Protein AF-A0A956IML8-F1 (afdb_monomer_lite)

Sequence (192 aa):
MHTRFDRLGSQVSGAALSVLLVGLVTGSAGCDFGEGDAKIPGENLGTFHIVARMQSSTCGPGALGSQDVWEFDVQMSRDAGQVFWLNGEEPVSGSLAADGVSFAFDTSAQIQLIEPGPGVPGCAVVRTDRASGQLDSSEEVLGFSGRLGYGFVPAAGSDCTQALGVEGGFYALPCEIQYEMSATRTEAPPED

Radius of gyration: 27.36 Å; chains: 1; bounding box: 78×43×70 Å

Secondary structure (DSSP, 8-state):
-----------------------------------------SEEEEEEEEEEEEEEESS-TTGGG--SEEEEEEEEEEETTEEEEESSSSPEEEEE-TTSSEEEEEEEEEEEEE--BTTB--EEEEEEEEEEEEES-SSS--EEEEEEEEEEEEPTT---GGGBSSTTSBSSSSEEEEEEEEEEEEEPPPP-

Structure (mmCIF, N/CA/C/O backbone):
data_AF-A0A956IML8-F1
#
_entry.id   AF-A0A956IML8-F1
#
loop_
_atom_site.group_PDB
_atom_site.id
_atom_site.type_symbol
_atom_site.label_atom_id
_atom_site.label_alt_id
_atom_site.label_comp_id
_atom_site.label_asym_id
_atom_site.label_entity_id
_atom_site.label_seq_id
_atom_site.pdbx_PDB_ins_code
_atom_site.Cartn_x
_atom_site.Cartn_y
_atom_site.Cartn_z
_atom_site.occupancy
_atom_site.B_iso_or_equiv
_atom_site.auth_seq_id
_atom_site.auth_comp_id
_atom_site.auth_asym_id
_atom_site.auth_atom_id
_atom_site.pdbx_PDB_model_num
ATOM 1 N N . MET A 1 1 ? -7.758 29.754 -49.834 1.00 44.97 1 MET A N 1
ATOM 2 C CA . MET A 1 1 ? -8.583 28.639 -50.347 1.00 44.97 1 MET A CA 1
ATOM 3 C C . MET A 1 1 ? -9.993 28.810 -49.803 1.00 44.97 1 MET A C 1
ATOM 5 O O . MET A 1 1 ? -10.167 28.862 -48.596 1.00 44.97 1 MET A O 1
ATOM 9 N N . HIS A 1 2 ? -10.960 29.034 -50.690 1.00 43.00 2 HIS A N 1
ATOM 10 C CA . HIS A 1 2 ? -12.384 29.223 -50.400 1.00 43.00 2 HIS A CA 1
ATOM 11 C C . HIS A 1 2 ? -13.145 28.077 -51.067 1.00 43.00 2 HIS A C 1
ATOM 13 O O . HIS A 1 2 ? -12.942 27.853 -52.258 1.00 43.00 2 HIS A O 1
ATOM 19 N N . THR A 1 3 ? -14.008 27.373 -50.337 1.00 47.41 3 THR A N 1
ATOM 20 C CA . THR A 1 3 ? -15.050 26.476 -50.884 1.00 47.41 3 THR A CA 1
ATOM 21 C C . THR A 1 3 ? -15.996 26.120 -49.731 1.00 47.41 3 THR A C 1
ATOM 23 O O . THR A 1 3 ? -15.570 25.553 -48.737 1.00 47.41 3 THR A O 1
ATOM 26 N N . ARG A 1 4 ? -17.134 26.820 -49.652 1.00 47.91 4 ARG A N 1
ATOM 27 C CA . ARG A 1 4 ? -18.493 26.429 -50.091 1.00 47.91 4 ARG A CA 1
ATOM 28 C C . ARG A 1 4 ? -19.234 25.543 -49.080 1.00 47.91 4 ARG A C 1
ATOM 30 O O . ARG A 1 4 ? -19.024 24.344 -48.999 1.00 47.91 4 ARG A O 1
ATOM 37 N N . PHE A 1 5 ? -20.131 26.214 -48.359 1.00 44.47 5 PHE A N 1
ATOM 38 C CA . PHE A 1 5 ? -21.322 25.673 -47.712 1.00 44.47 5 PHE A CA 1
ATOM 39 C C . PHE A 1 5 ? -22.293 25.146 -48.778 1.00 44.47 5 PHE A C 1
ATOM 41 O O . PHE A 1 5 ? -22.655 25.915 -49.669 1.00 44.47 5 PHE A O 1
ATOM 48 N N . ASP A 1 6 ? -22.781 23.915 -48.626 1.00 54.12 6 ASP A N 1
ATOM 49 C CA . ASP A 1 6 ? -23.985 23.443 -49.312 1.00 54.12 6 ASP A CA 1
ATOM 50 C C . ASP A 1 6 ? -25.112 23.213 -48.298 1.00 54.12 6 ASP A C 1
ATOM 52 O O . ASP A 1 6 ? -25.026 22.406 -47.373 1.00 54.12 6 ASP A O 1
ATOM 56 N N . ARG A 1 7 ? -26.174 24.000 -48.488 1.00 51.09 7 ARG A N 1
ATOM 57 C CA . ARG A 1 7 ? -27.488 23.908 -47.852 1.00 51.09 7 ARG A CA 1
ATOM 58 C C . ARG A 1 7 ? -28.393 23.196 -48.857 1.00 51.09 7 ARG A C 1
ATOM 60 O O . ARG A 1 7 ? -28.628 23.742 -49.931 1.00 51.09 7 ARG A O 1
ATOM 67 N N . LEU A 1 8 ? -28.964 22.052 -48.498 1.00 58.62 8 LEU A N 1
ATOM 68 C CA . LEU A 1 8 ? -30.113 21.477 -49.199 1.00 58.62 8 LEU A CA 1
ATOM 69 C C . LEU A 1 8 ? -31.178 21.133 -48.163 1.00 58.62 8 LEU A C 1
ATOM 71 O O . LEU A 1 8 ? -30.979 20.288 -47.296 1.00 58.62 8 LEU A O 1
ATOM 75 N N . GLY A 1 9 ? -32.283 21.872 -48.227 1.00 49.41 9 GLY A N 1
ATOM 76 C CA . GLY A 1 9 ? -33.488 21.589 -47.465 1.00 49.41 9 GLY A CA 1
ATOM 77 C C . GLY A 1 9 ? -34.374 20.562 -48.165 1.00 49.41 9 GLY A C 1
ATOM 78 O O . GLY A 1 9 ? -34.228 20.305 -49.357 1.00 49.41 9 GLY A O 1
ATOM 79 N N . SER A 1 10 ? -35.351 20.043 -47.427 1.00 54.12 10 SER A N 1
ATOM 80 C CA . SER A 1 10 ? -36.596 19.548 -48.005 1.00 54.12 10 SER A CA 1
ATOM 81 C C . SER A 1 10 ? -37.723 19.703 -46.985 1.00 54.12 10 SER A C 1
ATOM 83 O O . SER A 1 10 ? -37.637 19.206 -45.864 1.00 54.12 10 SER A O 1
ATOM 85 N N . GLN A 1 11 ? -38.738 20.474 -47.374 1.00 57.38 11 GLN A N 1
ATOM 86 C CA . GLN A 1 11 ? -40.011 20.659 -46.680 1.00 57.38 11 GLN A CA 1
ATOM 87 C C . GLN A 1 11 ? -41.000 19.597 -47.165 1.00 57.38 11 GLN A C 1
ATOM 89 O O . GLN A 1 11 ? -41.068 19.392 -48.372 1.00 57.38 11 GLN A O 1
ATOM 94 N N . VAL A 1 12 ? -41.870 19.072 -46.293 1.00 50.94 12 VAL A N 1
ATOM 95 C CA . VAL A 1 12 ? -43.278 18.821 -46.655 1.00 50.94 12 VAL A CA 1
ATOM 96 C C . VAL A 1 12 ? -44.170 19.102 -45.443 1.00 50.94 12 VAL A C 1
ATOM 98 O O . VAL A 1 12 ? -43.917 18.646 -44.333 1.00 50.94 12 VAL A O 1
ATOM 101 N N . SER A 1 13 ? -45.194 19.908 -45.707 1.00 56.62 13 SER A N 1
ATOM 102 C CA . SER A 1 13 ? -46.227 20.422 -44.811 1.00 56.62 13 SER A CA 1
ATOM 103 C C . SER A 1 13 ? -47.433 19.475 -44.746 1.00 56.62 13 SER A C 1
ATOM 105 O O . SER A 1 13 ? -47.753 18.828 -45.742 1.00 56.62 13 SER A O 1
ATOM 107 N N . GLY A 1 14 ? -48.147 19.441 -43.618 1.00 41.84 14 GLY A N 1
ATOM 108 C CA . GLY A 1 14 ? -49.418 18.721 -43.491 1.00 41.84 14 GLY A CA 1
ATOM 109 C C . GLY A 1 14 ? -50.039 18.863 -42.102 1.00 41.84 14 GLY A C 1
ATOM 110 O O . GLY A 1 14 ? -49.694 18.126 -41.187 1.00 41.84 14 GLY A O 1
ATOM 111 N N . ALA A 1 15 ? -50.945 19.828 -41.950 1.00 50.72 15 ALA A N 1
ATOM 112 C CA . ALA A 1 15 ? -51.731 20.078 -40.745 1.00 50.72 15 ALA A CA 1
ATOM 113 C C . ALA A 1 15 ? -53.039 19.264 -40.736 1.00 50.72 15 ALA A C 1
ATOM 115 O O . ALA A 1 15 ? -53.682 19.190 -41.779 1.00 50.72 15 ALA A O 1
ATOM 116 N N . ALA A 1 16 ? -53.475 18.765 -39.567 1.00 44.53 16 ALA A N 1
ATOM 117 C CA . ALA A 1 16 ? -54.882 18.793 -39.124 1.00 44.53 16 ALA A CA 1
ATOM 118 C C . ALA A 1 16 ? -55.097 18.241 -37.691 1.00 44.53 16 ALA A C 1
ATOM 120 O O . ALA A 1 16 ? -54.820 17.083 -37.407 1.00 44.53 16 ALA A O 1
ATOM 121 N N . LEU A 1 17 ? -55.674 19.116 -36.856 1.00 40.62 17 LEU A N 1
ATOM 122 C CA . LEU A 1 17 ? -56.711 18.926 -35.823 1.00 40.62 17 LEU A CA 1
ATOM 123 C C . LEU A 1 17 ? -56.597 17.857 -34.704 1.00 40.62 17 LEU A C 1
ATOM 125 O O . LEU A 1 17 ? -56.940 16.694 -34.871 1.00 40.62 17 LEU A O 1
ATOM 129 N N . SER A 1 18 ? -56.320 18.386 -33.505 1.00 46.59 18 SER A N 1
ATOM 130 C CA . SER A 1 18 ? -57.130 18.353 -32.266 1.00 46.59 18 SER A CA 1
ATOM 131 C C . SER A 1 18 ? -57.771 17.052 -31.755 1.00 46.59 18 SER A C 1
ATOM 133 O O . SER A 1 18 ? -58.848 16.674 -32.205 1.00 46.59 18 SER A O 1
ATOM 135 N N . VAL A 1 19 ? -57.249 16.554 -30.622 1.00 45.66 19 VAL A N 1
ATOM 136 C CA . VAL A 1 19 ? -58.037 15.954 -29.523 1.00 45.66 19 VAL A CA 1
ATOM 137 C C . VAL A 1 19 ? -57.468 16.427 -28.173 1.00 45.66 19 VAL A C 1
ATOM 139 O O . VAL A 1 19 ? -56.280 16.280 -27.901 1.00 45.66 19 VAL A O 1
ATOM 142 N N . LEU A 1 20 ? -58.336 17.023 -27.348 1.00 49.16 20 LEU A N 1
ATOM 143 C CA . LEU A 1 20 ? -58.132 17.348 -25.931 1.00 49.16 20 LEU A CA 1
ATOM 144 C C . LEU A 1 20 ? -57.956 16.075 -25.093 1.00 49.16 20 LEU A C 1
ATOM 146 O O . LEU A 1 20 ? -58.842 15.230 -25.153 1.00 49.16 20 LEU A O 1
ATOM 150 N N . LEU A 1 21 ? -56.948 15.999 -24.215 1.00 43.34 21 LEU A N 1
ATOM 151 C CA . LEU A 1 21 ? -57.041 15.201 -22.984 1.00 43.34 21 LEU A CA 1
ATOM 152 C C . LEU A 1 21 ? -55.972 15.594 -21.942 1.00 43.34 21 LEU A C 1
ATOM 154 O O . LEU A 1 21 ? -54.787 15.377 -22.146 1.00 43.34 21 LEU A O 1
ATOM 158 N N . VAL A 1 22 ? -56.476 16.145 -20.831 1.00 44.47 22 VAL A N 1
ATOM 159 C CA . VAL A 1 22 ? -56.141 15.842 -19.424 1.00 44.47 22 VAL A CA 1
ATOM 160 C C . VAL A 1 22 ? -54.704 16.083 -18.938 1.00 44.47 22 VAL A C 1
ATOM 162 O O . VAL A 1 22 ? -53.725 15.546 -19.438 1.00 44.47 22 VAL A O 1
ATOM 165 N N . GLY A 1 23 ? -54.619 16.909 -17.891 1.00 50.47 23 GLY A N 1
ATOM 166 C CA . GLY A 1 23 ? -53.384 17.382 -17.285 1.00 50.47 23 GLY A CA 1
ATOM 167 C C . GLY A 1 23 ? -52.485 16.297 -16.700 1.00 50.47 23 GLY A C 1
ATOM 168 O O . GLY A 1 23 ? -52.946 15.294 -16.159 1.00 50.47 23 GLY A O 1
ATOM 169 N N . LEU A 1 24 ? -51.186 16.583 -16.737 1.00 47.56 24 LEU A N 1
ATOM 170 C CA . LEU A 1 24 ? -50.194 15.960 -15.880 1.00 47.56 24 LEU A CA 1
ATOM 171 C C . LEU A 1 24 ? -49.390 17.048 -15.167 1.00 47.56 24 LEU A C 1
ATOM 173 O O . LEU A 1 24 ? -48.783 17.920 -15.782 1.00 47.56 24 LEU A O 1
ATOM 177 N N . VAL A 1 25 ? -49.482 16.959 -13.845 1.00 51.25 25 VAL A N 1
ATOM 178 C CA . VAL A 1 25 ? -48.602 17.458 -12.790 1.00 51.25 25 VAL A CA 1
ATOM 179 C C . VAL A 1 25 ? -47.246 17.958 -13.300 1.00 51.25 25 VAL A C 1
ATOM 181 O O . VAL A 1 25 ? -46.424 17.187 -13.789 1.00 51.25 25 VAL A O 1
ATOM 184 N N . THR A 1 26 ? -46.986 19.249 -13.099 1.00 49.41 26 THR A N 1
ATOM 185 C CA . THR A 1 26 ? -45.638 19.823 -13.091 1.00 49.41 26 THR A CA 1
ATOM 186 C C . THR A 1 26 ? -44.883 19.266 -11.888 1.00 49.41 26 THR A C 1
ATOM 188 O O . THR A 1 26 ? -44.846 19.880 -10.823 1.00 49.41 26 THR A O 1
ATOM 191 N N . GLY A 1 27 ? -44.328 18.066 -12.038 1.00 49.41 27 GLY A N 1
ATOM 192 C CA . GLY A 1 27 ? -43.247 17.601 -11.187 1.00 49.41 27 GLY A CA 1
ATOM 193 C C . GLY A 1 27 ? -42.031 18.448 -11.519 1.00 49.41 27 GLY A C 1
ATOM 194 O O . GLY A 1 27 ? -41.555 18.432 -12.652 1.00 49.41 27 GLY A O 1
ATOM 195 N N . SER A 1 28 ? -41.564 19.231 -10.553 1.00 49.88 28 SER A N 1
ATOM 196 C CA . SER A 1 28 ? -40.211 19.764 -10.570 1.00 49.88 28 SER A CA 1
ATOM 197 C C . SER A 1 28 ? -39.268 18.595 -10.831 1.00 49.88 28 SER A C 1
ATOM 199 O O . SER A 1 28 ? -39.101 17.738 -9.965 1.00 49.88 28 SER A O 1
ATOM 201 N N . ALA A 1 29 ? -38.679 18.544 -12.025 1.00 44.16 29 ALA A N 1
ATOM 202 C CA . ALA A 1 29 ? -37.436 17.829 -12.228 1.00 44.16 29 ALA A CA 1
ATOM 203 C C . ALA A 1 29 ? -36.404 18.551 -11.356 1.00 44.16 29 ALA A C 1
ATOM 205 O O . ALA A 1 29 ? -35.739 19.489 -11.792 1.00 44.16 29 ALA A O 1
ATOM 206 N N . GLY A 1 30 ? -36.360 18.175 -10.076 1.00 38.59 30 GLY A N 1
ATOM 207 C CA . GLY A 1 30 ? -35.125 18.255 -9.330 1.00 38.59 30 GLY A CA 1
ATOM 208 C C . GLY A 1 30 ? -34.132 17.460 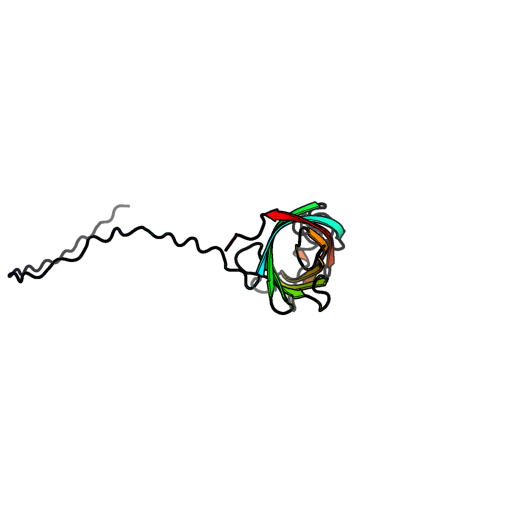-10.154 1.00 38.59 30 GLY A C 1
ATOM 209 O O . GLY A 1 30 ? -34.348 16.276 -10.411 1.00 38.59 30 GLY A O 1
ATOM 210 N N . CYS A 1 31 ? -33.120 18.145 -10.669 1.00 43.00 31 CYS A N 1
ATOM 211 C CA . CYS A 1 31 ? -31.920 17.484 -11.130 1.00 43.00 31 CYS A CA 1
ATOM 212 C C . CYS A 1 31 ? -31.326 16.823 -9.886 1.00 43.00 31 CYS A C 1
ATOM 214 O O . CYS A 1 31 ? -30.610 17.466 -9.124 1.00 43.00 31 CYS A O 1
ATOM 216 N N . ASP A 1 32 ? -31.738 15.584 -9.635 1.00 39.38 32 ASP A N 1
ATOM 217 C CA . ASP A 1 32 ? -31.085 14.685 -8.704 1.00 39.38 32 ASP A CA 1
ATOM 218 C C . ASP A 1 32 ? -29.743 14.339 -9.344 1.00 39.38 32 ASP A C 1
ATOM 220 O O . ASP A 1 32 ? -29.621 13.434 -10.173 1.00 39.38 32 ASP A O 1
ATOM 224 N N . PHE A 1 33 ? -28.750 15.180 -9.070 1.00 43.91 33 PHE A N 1
ATOM 225 C CA . PHE A 1 33 ? -27.364 14.792 -9.227 1.00 43.91 33 PHE A CA 1
ATOM 226 C C . PHE A 1 33 ? -27.116 13.755 -8.134 1.00 43.91 33 PHE A C 1
ATOM 228 O O . PHE A 1 33 ? -26.752 14.098 -7.015 1.00 43.91 33 PHE A O 1
ATOM 235 N N . GLY A 1 34 ? -27.413 12.493 -8.451 1.00 39.50 34 GLY A N 1
ATOM 236 C CA . GLY A 1 34 ? -27.004 11.350 -7.651 1.00 39.50 34 GLY A CA 1
ATOM 237 C C . GLY A 1 34 ? -25.482 11.287 -7.645 1.00 39.50 34 GLY A C 1
ATOM 238 O O . GLY A 1 34 ? -24.875 10.621 -8.481 1.00 39.50 34 GLY A O 1
ATOM 239 N N . GLU A 1 35 ? -24.885 12.038 -6.729 1.00 42.38 35 GLU A N 1
ATOM 240 C CA . GLU A 1 35 ? -23.478 12.005 -6.351 1.00 42.38 35 GLU A C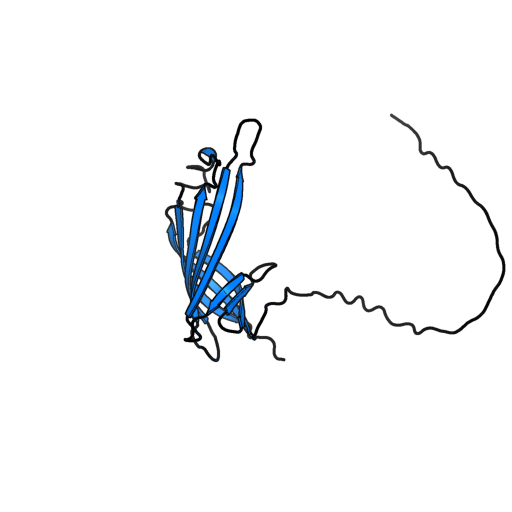A 1
ATOM 241 C C . GLU A 1 35 ? -23.290 10.722 -5.528 1.00 42.38 35 GLU A C 1
ATOM 243 O O . GLU A 1 35 ? -23.375 10.698 -4.305 1.00 42.38 35 GLU A O 1
ATOM 248 N N . GLY A 1 36 ? -23.242 9.590 -6.232 1.00 48.62 36 GLY A N 1
ATOM 249 C CA . GLY A 1 36 ? -23.096 8.276 -5.624 1.00 48.62 36 GLY A CA 1
ATOM 250 C C . GLY A 1 36 ? -21.637 8.030 -5.285 1.00 48.62 36 GLY A C 1
ATOM 251 O O . GLY A 1 36 ? -20.912 7.498 -6.124 1.00 48.62 36 GLY A O 1
ATOM 252 N N . ASP A 1 37 ? -21.223 8.401 -4.075 1.00 59.84 37 ASP A N 1
ATOM 253 C CA . ASP A 1 37 ? -19.958 7.940 -3.506 1.00 59.84 37 ASP A CA 1
ATOM 254 C C . ASP A 1 37 ? -19.877 6.411 -3.629 1.00 59.84 37 ASP A C 1
ATOM 256 O O . ASP A 1 37 ? -20.866 5.697 -3.406 1.00 59.84 37 ASP A O 1
ATOM 260 N N . ALA A 1 38 ? -18.716 5.896 -4.043 1.00 67.00 38 ALA A N 1
ATOM 261 C CA . ALA A 1 38 ? -18.511 4.464 -4.220 1.00 67.00 38 ALA A CA 1
ATOM 262 C C . ALA A 1 38 ? -18.896 3.725 -2.928 1.00 67.00 38 ALA A C 1
ATOM 264 O O . ALA A 1 38 ? -18.316 3.940 -1.865 1.00 67.00 38 ALA A O 1
ATOM 265 N N . LYS A 1 39 ? -19.914 2.861 -3.006 1.00 80.75 39 LYS A N 1
ATOM 266 C CA . LYS A 1 39 ? -20.462 2.203 -1.820 1.00 80.75 39 LYS A CA 1
ATOM 267 C C . LYS A 1 39 ? -19.496 1.136 -1.310 1.00 80.75 39 LYS A C 1
ATOM 269 O O . LYS A 1 39 ? -19.351 0.084 -1.934 1.00 80.75 39 LYS A O 1
ATOM 274 N N . ILE A 1 40 ? -18.894 1.379 -0.148 1.00 89.06 40 ILE A N 1
ATOM 275 C CA . ILE A 1 40 ? -18.089 0.381 0.555 1.00 89.06 40 ILE A CA 1
ATOM 276 C C . ILE A 1 40 ? -19.009 -0.672 1.224 1.00 89.06 40 ILE A C 1
ATOM 278 O O . ILE A 1 40 ? -20.032 -0.304 1.810 1.00 89.06 40 ILE A O 1
ATOM 282 N N . PRO A 1 41 ? -18.732 -1.987 1.112 1.00 92.69 41 PRO A N 1
ATOM 283 C CA . PRO A 1 41 ? -19.544 -3.021 1.764 1.00 92.69 41 PRO A CA 1
ATOM 284 C C . PRO A 1 41 ? -19.393 -3.024 3.290 1.00 92.69 41 PRO A C 1
ATOM 286 O O . PRO A 1 41 ? -18.328 -2.695 3.795 1.00 92.69 41 PRO A O 1
ATOM 289 N N . GLY A 1 42 ? -20.399 -3.504 4.023 1.00 94.00 42 GLY A N 1
ATOM 290 C CA . GLY A 1 42 ? -20.268 -3.790 5.458 1.00 94.00 42 GLY A CA 1
ATOM 291 C C . GLY A 1 42 ? -20.511 -2.615 6.406 1.00 94.00 42 GLY A C 1
ATOM 292 O O . GLY A 1 42 ? -21.057 -1.581 6.027 1.00 94.00 42 GLY A O 1
ATOM 293 N N . GLU A 1 43 ? -20.122 -2.816 7.664 1.00 94.69 43 GLU A N 1
ATOM 294 C CA . GLU A 1 43 ? -20.147 -1.809 8.728 1.00 94.69 43 GLU A CA 1
ATOM 295 C C . GLU A 1 43 ? -19.042 -0.782 8.474 1.00 94.69 43 GLU A C 1
ATOM 297 O O . GLU A 1 43 ? -17.860 -1.136 8.441 1.00 94.69 43 GLU A O 1
ATOM 302 N N . ASN A 1 44 ? -19.417 0.484 8.289 1.00 95.50 44 ASN A N 1
ATOM 303 C CA . ASN A 1 44 ? -18.465 1.576 8.112 1.00 95.50 44 ASN A CA 1
ATOM 304 C C . ASN A 1 44 ? -17.711 1.831 9.431 1.00 95.50 44 ASN A C 1
ATOM 306 O O . ASN A 1 44 ? -18.327 1.946 10.486 1.00 95.50 44 ASN A O 1
ATOM 310 N N . LEU A 1 45 ? -16.380 1.908 9.367 1.00 96.69 45 LEU A N 1
ATOM 311 C CA . LEU A 1 45 ? -15.492 2.174 10.507 1.00 96.69 45 LEU A CA 1
ATOM 312 C C . LEU A 1 45 ? -15.056 3.647 10.589 1.00 96.69 45 LEU A C 1
ATOM 314 O O . LEU A 1 45 ? -14.507 4.068 11.608 1.00 96.69 45 LEU A O 1
ATOM 318 N N . GLY A 1 46 ? -15.317 4.425 9.538 1.00 96.00 46 GLY A N 1
ATOM 319 C CA . GLY A 1 46 ? -14.976 5.836 9.404 1.00 96.00 46 GLY A CA 1
ATOM 320 C C . GLY A 1 46 ? -13.879 6.101 8.372 1.00 96.00 46 GLY A C 1
ATOM 321 O O . GLY A 1 46 ? -1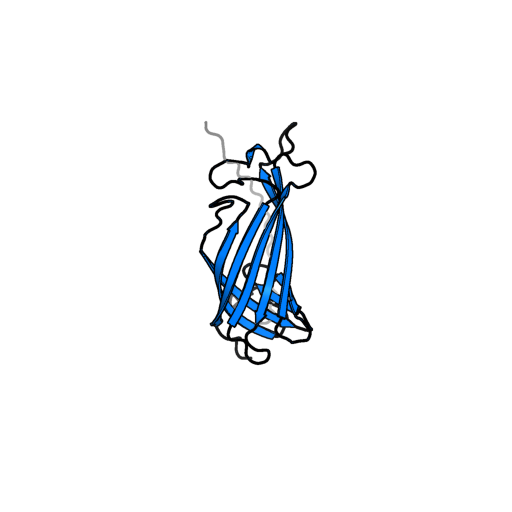3.428 5.205 7.648 1.00 96.00 46 GLY A O 1
ATOM 322 N N . THR A 1 47 ? -13.445 7.359 8.331 1.00 97.25 47 THR A N 1
ATOM 323 C CA . THR A 1 47 ? -12.288 7.816 7.550 1.00 97.25 47 THR A CA 1
ATOM 324 C C . THR A 1 47 ? -11.065 7.869 8.458 1.00 97.25 47 THR A C 1
ATOM 326 O O . THR A 1 47 ? -11.133 8.374 9.581 1.00 97.25 47 THR A O 1
ATOM 329 N N . PHE A 1 48 ? -9.937 7.351 7.983 1.00 98.12 48 PHE A N 1
ATOM 330 C CA . PHE A 1 48 ? -8.674 7.290 8.706 1.00 98.12 48 PHE A CA 1
ATOM 331 C C . PHE A 1 48 ? -7.591 8.029 7.940 1.00 98.12 48 PHE A C 1
ATOM 333 O O . PHE A 1 48 ? -7.348 7.739 6.771 1.00 98.12 48 PHE A O 1
ATOM 340 N N . HIS A 1 49 ? -6.888 8.909 8.641 1.00 98.38 49 HIS A N 1
ATOM 341 C CA . HIS A 1 49 ? -5.664 9.512 8.147 1.00 98.38 49 HIS A CA 1
ATOM 342 C C . HIS A 1 49 ? -4.481 8.607 8.470 1.00 98.38 49 HIS A C 1
ATOM 344 O O . HIS A 1 49 ? -4.222 8.320 9.644 1.00 98.38 49 HIS A O 1
ATOM 350 N N . ILE A 1 50 ? -3.769 8.154 7.442 1.00 98.38 50 ILE A N 1
ATOM 351 C CA . ILE A 1 50 ? -2.603 7.281 7.557 1.00 98.38 50 ILE A CA 1
ATOM 352 C C . ILE A 1 50 ? -1.327 8.098 7.403 1.00 98.38 50 ILE A C 1
ATOM 354 O O . ILE A 1 50 ? -1.168 8.836 6.437 1.00 98.38 50 ILE A O 1
ATOM 358 N N . VAL A 1 51 ? -0.375 7.872 8.307 1.00 98.56 51 VAL A N 1
ATOM 359 C CA . VAL A 1 51 ? 1.017 8.309 8.181 1.00 98.56 51 VAL A CA 1
ATOM 360 C C . VAL A 1 51 ? 1.895 7.070 8.024 1.00 98.56 51 VAL A C 1
ATOM 362 O O . VAL A 1 51 ? 2.063 6.292 8.967 1.00 98.56 51 VAL A O 1
ATOM 365 N N . ALA A 1 52 ? 2.465 6.886 6.837 1.00 98.25 52 ALA A N 1
ATOM 366 C CA . ALA A 1 52 ? 3.365 5.792 6.495 1.00 98.25 52 ALA A CA 1
ATOM 367 C C . ALA A 1 52 ? 4.812 6.301 6.416 1.00 98.25 52 ALA A C 1
ATOM 369 O O . ALA A 1 52 ? 5.134 7.182 5.622 1.00 98.25 52 ALA A O 1
ATOM 370 N N . ARG A 1 53 ? 5.712 5.744 7.229 1.00 98.50 53 ARG A N 1
ATOM 371 C CA . ARG A 1 53 ? 7.140 6.092 7.271 1.00 98.50 53 ARG A CA 1
ATOM 372 C C . ARG A 1 53 ? 7.974 4.972 6.670 1.00 98.50 53 ARG A C 1
ATOM 374 O O . ARG A 1 53 ? 7.876 3.827 7.115 1.00 98.50 53 ARG A O 1
ATOM 381 N N . MET A 1 54 ? 8.784 5.297 5.667 1.00 98.06 54 MET A N 1
ATOM 382 C CA . MET A 1 54 ? 9.627 4.327 4.981 1.00 98.06 54 MET A CA 1
ATOM 383 C C . MET A 1 54 ? 10.669 3.767 5.951 1.00 98.06 54 MET A C 1
ATOM 385 O O . MET A 1 54 ? 11.393 4.505 6.614 1.00 98.06 54 MET A O 1
ATOM 389 N N . GLN A 1 55 ? 10.741 2.444 6.016 1.00 98.06 55 GLN A N 1
ATOM 390 C CA . GLN A 1 55 ? 11.711 1.695 6.811 1.00 98.06 55 GLN A CA 1
ATOM 391 C C . GLN A 1 55 ? 12.877 1.230 5.941 1.00 98.06 55 GLN A C 1
ATOM 393 O O . GLN A 1 55 ? 14.033 1.253 6.362 1.00 98.06 55 GLN A O 1
ATOM 398 N N . SER A 1 56 ? 12.580 0.799 4.714 1.00 96.75 56 SER A N 1
ATOM 399 C CA . SER A 1 56 ? 13.588 0.385 3.745 1.00 96.75 56 SER A CA 1
ATOM 400 C C . SER A 1 56 ? 13.079 0.503 2.308 1.00 96.75 56 SER A C 1
ATOM 402 O O . SER A 1 56 ? 11.883 0.415 2.037 1.00 96.75 56 SER A O 1
ATOM 404 N N . SER A 1 57 ? 14.016 0.676 1.376 1.00 96.88 57 SER A N 1
ATOM 405 C CA . SER A 1 57 ? 13.776 0.571 -0.062 1.00 96.88 57 SER A CA 1
ATOM 406 C C . SER A 1 57 ? 14.989 -0.072 -0.724 1.00 96.88 57 SER A C 1
ATOM 408 O O . SER A 1 57 ? 16.103 0.449 -0.646 1.00 96.88 57 SER A O 1
ATOM 410 N N . THR A 1 58 ? 14.780 -1.208 -1.387 1.00 97.56 58 THR A N 1
ATOM 411 C CA . THR A 1 58 ? 15.771 -1.800 -2.302 1.00 97.56 58 THR A CA 1
ATOM 412 C C . THR A 1 58 ? 15.589 -1.298 -3.733 1.00 97.56 58 THR A C 1
ATOM 414 O O . THR A 1 58 ? 16.453 -1.520 -4.580 1.00 97.56 58 THR A O 1
ATOM 417 N N . CYS A 1 59 ? 14.497 -0.576 -3.998 1.00 96.56 59 CYS A N 1
ATOM 418 C CA . CYS A 1 59 ? 14.222 0.057 -5.284 1.00 96.56 59 CYS A CA 1
ATOM 419 C C . CYS A 1 59 ? 15.060 1.318 -5.518 1.00 96.56 59 CYS A C 1
ATOM 421 O O . CYS A 1 59 ? 15.104 1.804 -6.642 1.00 96.56 59 CYS A O 1
ATOM 423 N N . GLY A 1 60 ? 15.752 1.822 -4.495 1.00 92.31 60 GLY A N 1
ATOM 424 C CA . GLY A 1 60 ? 16.507 3.071 -4.543 1.00 92.31 60 GLY A CA 1
ATOM 425 C C . GLY A 1 60 ? 15.716 4.258 -3.979 1.00 92.31 60 GLY A C 1
ATOM 426 O O . GLY A 1 60 ? 14.501 4.165 -3.783 1.00 92.31 60 GLY A O 1
ATOM 427 N N . PRO A 1 61 ? 16.404 5.370 -3.668 1.00 88.06 61 PRO A N 1
ATOM 428 C CA . PRO A 1 61 ? 15.765 6.568 -3.137 1.00 88.06 61 PRO A CA 1
ATOM 429 C C . PRO A 1 61 ? 14.875 7.223 -4.200 1.00 88.06 61 PRO A C 1
ATOM 431 O O . PRO A 1 61 ? 15.303 7.406 -5.338 1.00 88.06 61 PRO A O 1
ATOM 434 N N . GLY A 1 62 ? 13.646 7.590 -3.828 1.00 88.50 62 GLY A N 1
ATOM 435 C CA . GLY A 1 62 ? 12.715 8.283 -4.728 1.00 88.50 62 GLY A CA 1
ATOM 436 C C . GLY A 1 62 ? 12.163 7.432 -5.877 1.00 88.50 62 GLY A C 1
ATOM 437 O O . GLY A 1 62 ? 11.515 7.979 -6.770 1.00 88.50 62 GLY A O 1
ATOM 438 N N . ALA A 1 63 ? 12.417 6.120 -5.880 1.00 92.12 63 ALA A N 1
ATOM 439 C CA . ALA A 1 63 ? 11.950 5.223 -6.928 1.00 92.12 63 ALA A CA 1
ATOM 440 C C . ALA A 1 63 ? 10.426 5.307 -7.069 1.00 92.12 63 ALA A C 1
ATOM 442 O O . ALA A 1 63 ? 9.696 5.189 -6.086 1.00 92.12 63 ALA A O 1
ATOM 443 N N . LEU A 1 64 ? 9.946 5.533 -8.294 1.00 88.94 64 LEU A N 1
ATOM 444 C CA . LEU A 1 64 ? 8.525 5.720 -8.605 1.00 88.94 64 LEU A CA 1
ATOM 445 C C . LEU A 1 64 ? 7.852 6.849 -7.801 1.00 88.94 64 LEU A C 1
ATOM 447 O O . LEU A 1 64 ? 6.655 6.796 -7.528 1.00 88.94 64 LEU A O 1
ATOM 451 N N . GLY A 1 65 ? 8.618 7.862 -7.390 1.00 91.25 65 GLY A N 1
ATOM 452 C CA . GLY A 1 65 ? 8.110 8.954 -6.562 1.00 91.25 65 GLY A CA 1
ATOM 453 C C . GLY A 1 65 ? 7.878 8.571 -5.098 1.00 91.25 65 GLY A C 1
ATOM 454 O O . GLY A 1 65 ? 7.191 9.306 -4.391 1.00 91.25 65 GLY A O 1
ATOM 455 N N . SER A 1 66 ? 8.440 7.451 -4.626 1.00 93.56 66 SER A N 1
ATOM 456 C CA . SER A 1 66 ? 8.373 7.054 -3.218 1.00 93.56 66 SER A CA 1
ATOM 457 C C . SER A 1 66 ? 8.945 8.143 -2.311 1.00 93.56 66 SER A C 1
ATOM 459 O O . SER A 1 66 ? 10.048 8.636 -2.556 1.00 93.56 66 SER A O 1
ATOM 461 N N . GLN A 1 67 ? 8.234 8.466 -1.237 1.00 95.06 67 GLN A N 1
ATOM 462 C CA . GLN A 1 67 ? 8.646 9.463 -0.247 1.00 95.06 67 GLN A CA 1
ATOM 463 C C . GLN A 1 67 ? 8.984 8.782 1.082 1.00 95.06 67 GLN A C 1
ATOM 465 O O . GLN A 1 67 ? 8.422 7.727 1.386 1.00 95.06 67 GLN A O 1
ATOM 470 N N . ASP A 1 68 ? 9.870 9.391 1.877 1.00 96.12 68 ASP A N 1
ATOM 471 C CA . ASP A 1 68 ? 10.234 8.900 3.219 1.00 96.12 68 ASP A CA 1
ATOM 472 C C . ASP A 1 68 ? 9.035 8.893 4.172 1.00 96.12 68 ASP A C 1
ATOM 474 O O . ASP A 1 68 ? 8.920 8.034 5.046 1.00 96.12 68 ASP A O 1
ATOM 478 N N . VAL A 1 69 ? 8.136 9.859 3.999 1.00 97.44 69 VAL A N 1
ATOM 479 C CA . VAL A 1 69 ? 6.855 9.941 4.693 1.00 97.44 69 VAL A CA 1
ATOM 480 C C . VAL A 1 69 ? 5.782 10.093 3.635 1.00 97.44 69 VAL A C 1
ATOM 482 O O . VAL A 1 69 ? 5.903 10.937 2.751 1.00 97.44 69 VAL A O 1
ATOM 485 N N . TRP A 1 70 ? 4.751 9.269 3.726 1.00 94.56 70 TRP A N 1
ATOM 486 C CA . TRP A 1 70 ? 3.600 9.318 2.849 1.00 94.56 70 TRP A CA 1
ATOM 487 C C . TRP A 1 70 ? 2.333 9.376 3.691 1.00 94.56 70 TRP A C 1
ATOM 489 O O . TRP A 1 70 ? 2.152 8.574 4.607 1.00 94.56 70 TRP A O 1
ATOM 499 N N . GLU A 1 71 ? 1.489 10.355 3.393 1.00 97.06 71 GLU A N 1
ATOM 500 C CA . GLU A 1 71 ? 0.253 10.627 4.117 1.00 97.06 71 GLU A CA 1
ATOM 501 C C . GLU A 1 71 ? -0.919 10.570 3.146 1.00 97.06 71 GLU A C 1
ATOM 503 O O . GLU A 1 71 ? -0.822 11.071 2.021 1.00 97.06 71 GLU A O 1
ATOM 508 N N . PHE A 1 72 ? -2.001 9.921 3.558 1.00 96.19 72 PHE A N 1
ATOM 509 C CA . PHE A 1 72 ? -3.210 9.776 2.754 1.00 96.19 72 PHE A CA 1
ATOM 510 C C . PHE A 1 72 ? -4.383 9.337 3.634 1.00 96.19 72 PHE A C 1
ATOM 512 O O . PHE A 1 72 ? -4.186 8.774 4.711 1.00 96.19 72 PHE A O 1
ATOM 519 N N . ASP A 1 73 ? -5.599 9.569 3.150 1.00 96.62 73 ASP A N 1
ATOM 520 C CA . ASP A 1 73 ? -6.826 9.195 3.846 1.00 96.62 73 ASP A CA 1
ATOM 521 C C . ASP A 1 73 ? -7.463 7.956 3.213 1.00 96.62 73 ASP A C 1
ATOM 523 O O . ASP A 1 73 ? -7.348 7.715 2.006 1.00 96.62 73 ASP A O 1
ATOM 527 N N . VAL A 1 74 ? -8.129 7.156 4.043 1.00 96.25 74 VAL A N 1
ATOM 528 C CA . VAL A 1 74 ? -8.827 5.938 3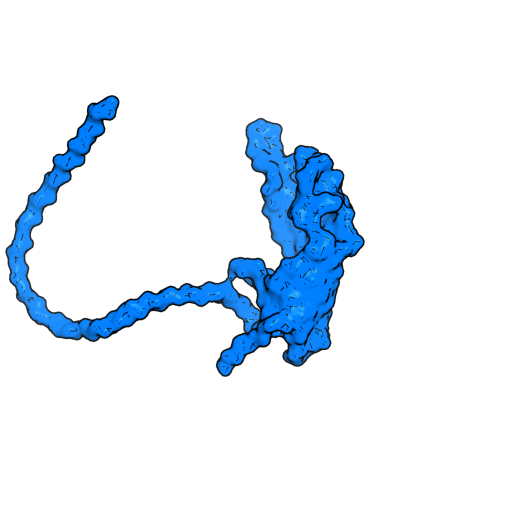.623 1.00 96.25 74 VAL A CA 1
ATOM 529 C C . VAL A 1 74 ? -10.168 5.849 4.325 1.00 96.25 74 VAL A C 1
ATOM 531 O O . VAL A 1 74 ? -10.253 6.070 5.531 1.00 96.25 74 VAL A O 1
ATOM 534 N N . GLN A 1 75 ? -11.216 5.476 3.601 1.00 96.50 75 GLN A N 1
ATOM 535 C CA . GLN A 1 75 ? -12.438 5.003 4.238 1.00 96.50 75 GLN A CA 1
ATOM 536 C C . GLN A 1 75 ? -12.304 3.502 4.484 1.00 96.50 75 GLN A C 1
ATOM 538 O O . GLN A 1 75 ? -11.872 2.758 3.597 1.00 96.50 75 GLN A O 1
ATOM 543 N N . MET A 1 76 ? -12.662 3.050 5.683 1.00 97.25 76 MET A N 1
ATOM 544 C CA . MET A 1 76 ? -12.629 1.632 6.027 1.00 97.25 76 MET A CA 1
ATOM 545 C C . MET A 1 76 ? -13.998 1.115 6.425 1.00 97.25 76 MET A C 1
ATOM 547 O O . MET A 1 76 ? -14.805 1.815 7.032 1.00 97.25 76 MET A O 1
ATOM 551 N N . SER A 1 77 ? -14.231 -0.154 6.130 1.00 97.19 77 SER A N 1
ATOM 552 C CA . SER A 1 77 ? -15.385 -0.900 6.614 1.00 97.19 77 SER A CA 1
ATOM 553 C C . SER A 1 77 ? -15.008 -2.355 6.870 1.00 97.19 77 SER A C 1
ATOM 555 O O . SER A 1 77 ? -13.918 -2.807 6.506 1.00 97.19 77 SER A O 1
ATOM 557 N N . ARG A 1 78 ? -15.899 -3.113 7.504 1.00 96.81 78 ARG A N 1
ATOM 558 C CA . ARG A 1 78 ? -15.712 -4.551 7.726 1.00 96.81 78 ARG A CA 1
ATOM 559 C C . ARG A 1 78 ? -17.012 -5.321 7.569 1.00 96.81 78 ARG A C 1
ATOM 561 O O . ARG A 1 78 ? -18.090 -4.815 7.866 1.00 96.81 78 ARG A O 1
ATOM 568 N N . ASP A 1 79 ? -16.896 -6.568 7.138 1.00 96.06 79 ASP A N 1
ATOM 569 C CA . ASP A 1 79 ? -18.013 -7.511 7.091 1.00 96.06 79 ASP A CA 1
ATOM 570 C C . ASP A 1 79 ? -17.494 -8.948 7.111 1.00 96.06 79 ASP A C 1
ATOM 572 O O . ASP A 1 79 ? -16.502 -9.250 6.457 1.00 96.06 79 ASP A O 1
ATOM 576 N N . ALA A 1 80 ? -18.158 -9.836 7.851 1.00 92.56 80 ALA A N 1
ATOM 577 C CA . ALA A 1 80 ? -17.963 -11.289 7.797 1.00 92.56 80 ALA A CA 1
ATOM 578 C C . ALA A 1 80 ? -16.496 -11.797 7.710 1.00 92.56 80 ALA A C 1
ATOM 580 O O . ALA A 1 80 ? -16.192 -12.712 6.944 1.00 92.56 80 ALA A O 1
ATOM 581 N N . GLY A 1 81 ? -15.575 -11.244 8.512 1.00 96.69 81 GLY A N 1
ATOM 582 C CA . GLY A 1 81 ? -14.156 -11.647 8.498 1.00 96.69 81 GLY A CA 1
ATOM 583 C C . GLY A 1 81 ? -13.333 -11.022 7.364 1.00 96.69 81 GLY A C 1
ATOM 584 O O . GLY A 1 81 ? -12.236 -11.484 7.049 1.00 96.69 81 GLY A O 1
ATOM 585 N N . GLN A 1 82 ? -13.848 -9.961 6.753 1.00 97.88 82 GLN A N 1
ATOM 586 C CA . GLN A 1 82 ? -13.165 -9.127 5.779 1.00 97.88 82 GLN A CA 1
ATOM 587 C C . GLN A 1 82 ? -13.074 -7.693 6.287 1.00 97.88 82 GLN A C 1
ATOM 589 O O . GLN A 1 82 ? -13.912 -7.224 7.060 1.00 97.88 82 GLN A O 1
ATOM 594 N N . VAL A 1 83 ? -12.052 -6.999 5.810 1.00 97.75 83 VAL A N 1
ATOM 595 C CA . VAL A 1 83 ? -11.916 -5.551 5.925 1.00 97.75 83 VAL A CA 1
ATOM 596 C C . VAL A 1 83 ? -11.869 -4.974 4.515 1.00 97.75 83 VAL A C 1
ATOM 598 O O . VAL A 1 83 ? -11.346 -5.608 3.597 1.00 97.75 83 VAL A O 1
ATOM 601 N N . PHE A 1 84 ? -12.423 -3.786 4.331 1.00 97.31 84 PHE A N 1
ATOM 602 C CA . PHE A 1 84 ? -12.371 -3.063 3.072 1.00 97.31 84 PHE A CA 1
ATOM 603 C C . PHE A 1 84 ? -11.683 -1.726 3.295 1.00 97.31 84 PHE A C 1
ATOM 605 O O . PHE A 1 84 ? -11.853 -1.086 4.332 1.00 97.31 84 PHE A O 1
ATOM 612 N N . TRP A 1 85 ? -10.890 -1.328 2.313 1.00 95.06 85 TRP A N 1
ATOM 613 C CA . TRP A 1 85 ? -10.163 -0.070 2.270 1.00 95.06 85 TRP A CA 1
ATOM 614 C C . TRP A 1 85 ? -10.529 0.626 0.965 1.00 95.06 85 TRP A C 1
ATOM 616 O O . TRP A 1 85 ? -10.335 0.060 -0.109 1.00 95.06 85 TRP A O 1
ATOM 626 N N . LEU A 1 86 ? -11.016 1.860 1.039 1.00 94.12 86 LEU A N 1
ATOM 627 C CA . LEU A 1 86 ? -11.349 2.685 -0.118 1.00 94.12 86 LEU A CA 1
ATOM 628 C C . LEU A 1 86 ? -10.519 3.974 -0.097 1.00 94.12 86 LEU A C 1
ATOM 630 O O . LEU A 1 86 ? -10.632 4.785 0.819 1.00 94.12 86 LEU A O 1
ATOM 634 N N . ASN A 1 87 ? -9.683 4.153 -1.117 1.00 87.06 87 ASN A N 1
ATOM 635 C CA . ASN A 1 87 ? -8.863 5.351 -1.342 1.00 87.06 87 ASN A CA 1
ATOM 636 C C . ASN A 1 87 ? -8.866 5.774 -2.824 1.00 87.06 87 ASN A C 1
ATOM 638 O O . ASN A 1 87 ? -7.871 6.273 -3.350 1.00 87.06 87 ASN A O 1
ATOM 642 N N . GLY A 1 88 ? -9.983 5.522 -3.504 1.00 85.38 88 GLY A N 1
ATOM 643 C CA . GLY A 1 88 ? -10.166 5.727 -4.935 1.00 85.38 88 GLY A CA 1
ATOM 644 C C . GLY A 1 88 ? -11.575 5.322 -5.356 1.00 85.38 88 GLY A C 1
ATOM 645 O O . GLY A 1 88 ? -12.518 5.474 -4.587 1.00 85.38 88 GLY A O 1
ATOM 646 N N . GLU A 1 89 ? -11.711 4.794 -6.570 1.00 81.00 89 GLU A N 1
ATOM 647 C CA . GLU A 1 89 ? -13.019 4.450 -7.144 1.00 81.00 89 GLU A CA 1
ATOM 648 C C . GLU A 1 89 ? -13.549 3.079 -6.690 1.00 81.00 89 GLU A C 1
ATOM 650 O O . GLU A 1 89 ? -14.761 2.877 -6.647 1.00 81.00 89 GLU A O 1
ATOM 655 N N . GLU A 1 90 ? -12.664 2.141 -6.327 1.00 88.25 90 GLU A N 1
ATOM 656 C CA . GLU A 1 90 ? -13.038 0.769 -5.966 1.00 88.25 90 GLU A CA 1
ATOM 657 C C . GLU A 1 90 ? -12.465 0.345 -4.604 1.00 88.25 90 GLU A C 1
ATOM 659 O O . GLU A 1 90 ? -11.305 0.642 -4.298 1.00 88.25 90 GLU A O 1
ATOM 664 N N . PRO A 1 91 ? -13.247 -0.376 -3.776 1.00 92.88 91 PRO A N 1
ATOM 665 C CA . PRO A 1 91 ? -12.778 -0.862 -2.490 1.00 92.88 91 PRO A CA 1
ATOM 666 C C . PRO A 1 91 ? -11.826 -2.050 -2.655 1.00 92.88 91 PRO A C 1
ATOM 668 O O . PRO A 1 91 ? -12.133 -3.048 -3.309 1.00 92.88 91 PRO A O 1
ATOM 671 N N . VAL A 1 92 ? -10.689 -1.978 -1.972 1.00 94.62 92 VAL A N 1
ATOM 672 C CA . VAL A 1 92 ? -9.739 -3.078 -1.829 1.00 94.62 92 VAL A CA 1
ATOM 673 C C . VAL A 1 92 ? -10.191 -3.976 -0.682 1.00 94.62 92 VAL A C 1
ATOM 675 O O . VAL A 1 92 ? -10.378 -3.513 0.441 1.00 94.62 92 VAL A O 1
ATOM 678 N N . SER A 1 93 ? -10.362 -5.270 -0.955 1.00 96.62 93 SER A N 1
ATOM 679 C CA . SER A 1 93 ? -10.748 -6.260 0.056 1.00 96.62 93 SER A CA 1
ATOM 680 C C . SER A 1 93 ? -9.523 -6.915 0.695 1.00 96.62 93 SER A C 1
ATOM 682 O O . SER A 1 93 ? -8.569 -7.289 0.012 1.00 96.62 93 SER A O 1
ATOM 684 N N . GLY A 1 94 ? -9.573 -7.075 2.013 1.00 97.62 94 GLY A N 1
ATOM 685 C CA . GLY A 1 94 ? -8.596 -7.782 2.829 1.00 97.62 94 GLY A CA 1
ATOM 686 C C . GLY A 1 94 ? -9.265 -8.763 3.789 1.00 97.62 94 GLY A C 1
ATOM 687 O O . GLY A 1 94 ? -10.487 -8.796 3.944 1.00 97.62 94 GLY A O 1
ATOM 688 N N . SER A 1 95 ? -8.454 -9.577 4.454 1.00 98.38 95 SER A N 1
ATOM 689 C CA . SER A 1 95 ? -8.898 -10.491 5.507 1.00 98.38 95 SER A CA 1
ATOM 690 C C . SER A 1 95 ? -8.860 -9.814 6.873 1.00 98.38 95 SER A C 1
ATOM 692 O O . SER A 1 95 ? -7.874 -9.148 7.191 1.00 98.38 95 SER A O 1
ATOM 694 N N . LEU A 1 96 ? -9.871 -10.072 7.699 1.00 98.44 96 LEU A N 1
ATOM 695 C CA . LEU A 1 96 ? -9.900 -9.773 9.128 1.00 98.44 96 LEU A CA 1
ATOM 696 C C . LEU A 1 96 ? -9.864 -11.099 9.898 1.00 98.44 96 LEU A C 1
ATOM 698 O O . LEU A 1 96 ? -10.674 -11.997 9.659 1.00 98.44 96 LEU A O 1
ATOM 702 N N . ALA A 1 97 ? -8.901 -11.254 10.799 1.00 98.25 97 ALA A N 1
ATOM 703 C CA . ALA A 1 97 ? -8.754 -12.468 11.585 1.00 98.25 97 ALA A CA 1
ATOM 704 C C . ALA A 1 97 ? -9.890 -12.623 12.610 1.00 98.25 97 ALA A C 1
ATOM 706 O O . ALA A 1 97 ? -10.633 -11.692 12.916 1.00 98.25 97 ALA A O 1
ATOM 707 N N . ALA A 1 98 ? -10.004 -13.822 13.186 1.00 97.50 98 ALA A N 1
ATOM 708 C CA . ALA A 1 98 ? -11.042 -14.145 14.168 1.00 97.50 98 ALA A CA 1
ATOM 709 C C . ALA A 1 98 ? -10.927 -13.360 15.493 1.00 97.50 98 ALA A C 1
ATOM 711 O O . ALA A 1 98 ? -11.862 -13.383 16.288 1.00 97.50 98 ALA A O 1
ATOM 712 N N . ASP A 1 99 ? -9.800 -12.684 15.736 1.00 97.19 99 ASP A N 1
ATOM 713 C CA . ASP A 1 99 ? -9.636 -11.753 16.859 1.00 97.19 99 ASP A CA 1
ATOM 714 C C . ASP A 1 99 ? -10.377 -10.419 16.645 1.00 97.19 99 ASP A C 1
ATOM 716 O O . ASP A 1 99 ? -10.497 -9.627 17.577 1.00 97.19 99 ASP A O 1
ATOM 720 N N . GLY A 1 100 ? -10.895 -10.181 15.435 1.00 96.69 100 GLY A N 1
ATOM 721 C CA . GLY A 1 100 ? -11.652 -8.988 15.072 1.00 96.69 100 GLY A CA 1
ATOM 722 C C . GLY A 1 100 ? -10.806 -7.728 14.901 1.00 96.69 100 GLY A C 1
ATOM 723 O O . GLY A 1 100 ? -11.384 -6.661 14.696 1.00 96.69 100 GLY A O 1
ATOM 724 N N . VAL A 1 101 ? -9.474 -7.829 14.974 1.00 98.25 101 VAL A N 1
ATOM 725 C CA . VAL A 1 101 ? -8.569 -6.667 14.944 1.00 98.25 101 VAL A CA 1
ATOM 726 C C . VAL A 1 101 ? -7.370 -6.845 14.021 1.00 98.25 101 VAL A C 1
ATOM 728 O O . VAL A 1 101 ? -6.910 -5.861 13.447 1.00 98.25 101 VAL A O 1
ATOM 731 N N . SER A 1 102 ? -6.860 -8.062 13.832 1.00 98.69 102 SER A N 1
ATOM 732 C CA . SER A 1 102 ? -5.724 -8.301 12.943 1.00 98.69 102 SER A CA 1
ATOM 733 C C . SER A 1 102 ? -6.197 -8.357 11.498 1.00 98.69 102 SER A C 1
ATOM 735 O O . SER A 1 102 ? -7.049 -9.177 11.154 1.00 98.69 102 SER A O 1
ATOM 737 N N . PHE A 1 103 ? -5.622 -7.528 10.632 1.00 98.56 103 PHE A N 1
ATOM 738 C CA . PHE A 1 103 ? -6.009 -7.460 9.226 1.00 98.56 103 PHE A CA 1
ATOM 739 C C . PHE A 1 103 ? -4.830 -7.645 8.273 1.00 98.56 103 PHE A C 1
ATOM 741 O O . PHE A 1 103 ? -3.673 -7.390 8.623 1.00 98.56 103 PHE A O 1
ATOM 748 N N . ALA A 1 104 ? -5.137 -8.058 7.043 1.00 98.56 104 ALA A N 1
ATOM 749 C CA . ALA A 1 104 ? -4.176 -8.131 5.950 1.00 98.56 104 ALA A CA 1
ATOM 750 C C . ALA A 1 104 ? -4.832 -7.891 4.582 1.00 98.56 104 ALA A C 1
ATOM 752 O O . ALA A 1 104 ? -5.943 -8.350 4.332 1.00 98.56 104 ALA A O 1
ATOM 753 N N . PHE A 1 105 ? -4.107 -7.228 3.688 1.00 98.06 105 PHE A N 1
ATOM 754 C CA . PHE A 1 105 ? -4.439 -7.015 2.283 1.00 98.06 105 PHE A CA 1
ATOM 755 C C . PHE A 1 105 ? -3.278 -7.519 1.422 1.00 98.06 105 PHE A C 1
ATOM 757 O O . PHE A 1 105 ? -2.116 -7.275 1.753 1.00 98.06 105 PHE A O 1
ATOM 764 N N . ASP A 1 106 ? -3.588 -8.186 0.314 1.00 97.69 106 ASP A N 1
ATOM 765 C CA . ASP A 1 106 ? -2.622 -8.559 -0.723 1.00 97.69 106 ASP A CA 1
ATOM 766 C C . ASP A 1 106 ? -3.288 -8.317 -2.080 1.00 97.69 106 ASP A C 1
ATOM 768 O O . ASP A 1 106 ? -4.316 -8.920 -2.397 1.00 97.69 106 ASP A O 1
ATOM 772 N N . THR A 1 107 ? -2.748 -7.379 -2.853 1.00 96.50 107 THR A N 1
ATOM 773 C CA . THR A 1 107 ? -3.232 -7.076 -4.203 1.00 96.50 107 THR A CA 1
ATOM 774 C C . THR A 1 107 ? -2.076 -7.053 -5.184 1.00 96.50 107 THR A C 1
ATOM 776 O O . THR A 1 107 ? -0.922 -6.840 -4.815 1.00 96.50 107 THR A O 1
ATOM 779 N N . SER A 1 108 ? -2.371 -7.275 -6.463 1.00 96.75 108 SER A N 1
ATOM 780 C CA . SER A 1 108 ? -1.360 -7.172 -7.506 1.00 96.75 108 SER A CA 1
ATOM 781 C C . SER A 1 108 ? -1.930 -6.603 -8.793 1.00 96.75 108 SER A C 1
ATOM 783 O O . SER A 1 108 ? -3.085 -6.850 -9.138 1.00 96.75 108 SER A O 1
ATOM 785 N N . ALA A 1 109 ? -1.100 -5.849 -9.504 1.00 96.06 109 ALA A N 1
ATOM 786 C CA . ALA A 1 109 ? -1.432 -5.274 -10.795 1.00 96.06 109 ALA A CA 1
ATOM 787 C C . ALA A 1 109 ? -0.189 -5.231 -11.685 1.00 96.06 109 ALA A C 1
ATOM 789 O O . ALA A 1 109 ? 0.929 -5.022 -11.213 1.00 96.06 109 ALA A O 1
ATOM 790 N N . GLN A 1 110 ? -0.381 -5.405 -12.990 1.00 97.69 110 GLN A N 1
ATOM 791 C CA . GLN A 1 110 ? 0.679 -5.165 -13.962 1.00 97.69 110 GLN A CA 1
ATOM 792 C C . GLN A 1 110 ? 0.674 -3.689 -14.368 1.00 97.69 110 GLN A C 1
ATOM 794 O O . GLN A 1 110 ? -0.363 -3.150 -14.745 1.00 97.69 110 GLN A O 1
ATOM 799 N N . ILE A 1 111 ? 1.841 -3.054 -14.329 1.00 96.31 111 ILE A N 1
ATOM 800 C CA . ILE A 1 111 ? 2.047 -1.653 -14.687 1.00 96.31 111 ILE A CA 1
ATOM 801 C C . ILE A 1 111 ? 2.959 -1.600 -15.908 1.00 96.31 111 ILE A C 1
ATOM 803 O O . ILE A 1 111 ? 4.081 -2.112 -15.872 1.00 96.31 111 ILE A O 1
ATOM 807 N N . GLN A 1 112 ? 2.485 -0.968 -16.981 1.00 96.94 112 GLN A N 1
ATOM 808 C CA . GLN A 1 112 ? 3.300 -0.656 -18.151 1.00 96.94 112 GLN A CA 1
ATOM 809 C C . GLN A 1 112 ? 4.086 0.630 -17.878 1.00 96.94 112 GLN A C 1
ATOM 811 O O . GLN A 1 112 ? 3.501 1.686 -17.662 1.00 96.94 112 GLN A O 1
ATOM 816 N N . LEU A 1 113 ? 5.414 0.536 -17.864 1.00 94.50 113 LEU A N 1
ATOM 817 C CA . LEU A 1 113 ? 6.308 1.672 -17.621 1.00 94.50 113 LEU A CA 1
ATOM 818 C C . LEU A 1 113 ? 6.854 2.250 -18.926 1.00 94.50 113 LEU A C 1
ATOM 820 O O . LEU A 1 113 ? 7.026 3.458 -19.051 1.00 94.50 113 LEU A O 1
ATOM 824 N N . ILE A 1 114 ? 7.143 1.376 -19.893 1.00 95.50 114 ILE A N 1
ATOM 825 C CA . ILE A 1 114 ? 7.649 1.745 -21.220 1.00 95.50 114 ILE A CA 1
ATOM 826 C C . ILE A 1 114 ? 6.882 0.934 -22.254 1.00 95.50 114 ILE A C 1
ATOM 828 O O . ILE A 1 114 ? 6.959 -0.293 -22.222 1.00 95.50 114 ILE A O 1
ATOM 832 N N . GLU A 1 115 ? 6.167 1.593 -23.162 1.00 96.94 115 GLU A N 1
ATOM 833 C CA . GLU A 1 115 ? 5.374 0.926 -24.201 1.00 96.94 115 GLU A CA 1
ATOM 834 C C . GLU A 1 115 ? 6.228 0.011 -25.103 1.00 96.94 115 GLU A C 1
ATOM 836 O O . GLU A 1 115 ? 7.359 0.367 -25.458 1.00 96.94 115 GLU A O 1
ATOM 841 N N . PRO A 1 116 ? 5.710 -1.163 -25.506 1.00 96.50 116 PRO A N 1
ATOM 842 C CA . PRO A 1 116 ? 6.361 -1.999 -26.505 1.00 96.50 116 PRO A CA 1
ATOM 843 C C . PRO A 1 116 ? 6.392 -1.317 -27.881 1.00 96.50 116 PRO A C 1
ATOM 845 O O . PRO A 1 116 ? 5.520 -0.526 -28.242 1.00 96.50 116 PRO A O 1
ATOM 848 N N . GLY A 1 117 ? 7.385 -1.678 -28.692 1.00 94.44 117 GLY A N 1
ATOM 849 C CA . GLY A 1 117 ? 7.553 -1.181 -30.058 1.00 94.44 117 GLY A CA 1
ATOM 850 C C . GLY A 1 117 ? 7.970 -2.283 -31.037 1.00 94.44 117 GLY A C 1
ATOM 851 O O . GLY A 1 117 ? 8.181 -3.430 -30.637 1.00 94.44 117 GLY A O 1
ATOM 852 N N . PRO A 1 118 ? 8.116 -1.976 -32.341 1.00 95.12 118 PRO A N 1
ATOM 853 C CA . PRO A 1 118 ? 8.565 -2.957 -33.327 1.00 95.12 118 PRO A CA 1
ATOM 854 C C . PRO A 1 118 ? 9.928 -3.563 -32.951 1.00 95.12 118 PRO A C 1
ATOM 856 O O . PRO A 1 118 ? 10.955 -2.893 -33.018 1.00 95.12 118 PRO A O 1
ATOM 859 N N . GLY A 1 119 ? 9.932 -4.838 -32.549 1.00 91.81 119 GLY A N 1
ATOM 860 C CA . GLY A 1 119 ? 11.140 -5.555 -32.121 1.00 91.81 119 GLY A CA 1
ATOM 861 C C . GLY A 1 119 ? 11.655 -5.197 -30.721 1.00 91.81 119 GLY A C 1
ATOM 862 O O . GLY A 1 119 ? 12.743 -5.640 -30.364 1.00 91.81 119 GLY A O 1
ATOM 863 N N . VAL A 1 120 ? 10.898 -4.427 -29.931 1.00 92.50 120 VAL A N 1
ATOM 864 C CA . VAL A 1 120 ? 11.262 -4.018 -28.566 1.00 92.50 120 VAL A CA 1
ATOM 865 C C . VAL A 1 120 ? 10.132 -4.420 -27.611 1.00 92.50 120 VAL A C 1
ATOM 867 O O . VAL A 1 120 ? 9.010 -3.948 -27.792 1.00 92.50 120 VAL A O 1
ATOM 870 N N . PRO A 1 121 ? 10.386 -5.268 -26.597 1.00 91.62 121 PRO A N 1
ATOM 871 C CA . PRO A 1 121 ? 9.330 -5.811 -25.736 1.00 91.62 121 PRO A CA 1
ATOM 872 C C . PRO A 1 121 ? 8.663 -4.782 -24.806 1.00 91.62 121 PRO A C 1
ATOM 874 O O . PRO A 1 121 ? 7.612 -5.073 -24.245 1.00 91.62 121 PRO A O 1
ATOM 877 N N . GLY A 1 122 ? 9.247 -3.590 -24.642 1.00 96.19 122 GLY A N 1
ATOM 878 C CA . GLY A 1 122 ? 8.825 -2.623 -23.627 1.00 96.19 122 GLY A CA 1
ATOM 879 C C . GLY A 1 122 ? 9.187 -3.082 -22.209 1.00 96.19 122 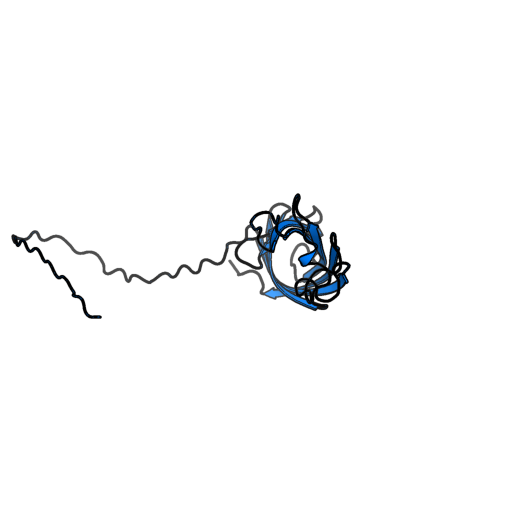GLY A C 1
ATOM 880 O O . GLY A 1 122 ? 9.826 -4.119 -22.017 1.00 96.19 122 GLY A O 1
ATOM 881 N N . CYS A 1 123 ? 8.766 -2.312 -21.207 1.00 97.56 123 CYS A N 1
ATOM 882 C CA . CYS A 1 123 ? 8.937 -2.649 -19.795 1.00 97.56 123 CYS A CA 1
ATOM 883 C C . CYS A 1 123 ? 7.592 -2.611 -19.078 1.00 97.56 123 CYS A C 1
ATOM 885 O O . CYS A 1 123 ? 7.031 -1.536 -18.859 1.00 97.56 123 CYS A O 1
ATOM 887 N N . ALA A 1 124 ? 7.114 -3.785 -18.674 1.00 98.06 124 ALA A N 1
ATOM 888 C CA . ALA A 1 124 ? 6.043 -3.936 -17.703 1.00 98.06 124 ALA A CA 1
ATOM 889 C C . ALA A 1 124 ? 6.566 -4.607 -16.430 1.00 98.06 124 ALA A C 1
ATOM 891 O O . ALA A 1 124 ? 7.383 -5.531 -16.500 1.00 98.06 124 ALA A O 1
ATOM 892 N N . VAL A 1 125 ? 6.055 -4.178 -15.278 1.00 98.25 125 VAL A N 1
ATOM 893 C CA . VAL A 1 125 ? 6.322 -4.778 -13.965 1.00 98.25 125 VAL A CA 1
ATOM 894 C C . VAL A 1 125 ? 5.021 -5.261 -13.337 1.00 98.25 125 VAL A C 1
ATOM 896 O O . VAL A 1 125 ? 3.976 -4.645 -13.513 1.00 98.25 125 VAL A O 1
ATOM 899 N N . VAL A 1 126 ? 5.075 -6.352 -12.585 1.00 98.50 126 VAL A N 1
ATOM 900 C CA . VAL A 1 126 ? 4.024 -6.731 -11.642 1.00 98.50 126 VAL A CA 1
ATOM 901 C C . VAL A 1 126 ? 4.331 -6.038 -10.324 1.00 98.50 126 VAL A C 1
ATOM 903 O O . VAL A 1 126 ? 5.383 -6.271 -9.723 1.00 98.50 126 VAL A O 1
ATOM 906 N N . ARG A 1 127 ? 3.414 -5.171 -9.905 1.00 97.94 127 ARG A N 1
ATOM 907 C CA . ARG A 1 127 ? 3.393 -4.558 -8.584 1.00 97.94 127 ARG A CA 1
ATOM 908 C C . ARG A 1 127 ? 2.551 -5.429 -7.656 1.00 97.94 127 ARG A C 1
ATOM 910 O O . ARG A 1 127 ? 1.459 -5.848 -8.037 1.00 97.94 127 ARG A O 1
ATOM 917 N N . THR A 1 128 ? 3.051 -5.690 -6.456 1.00 98.31 128 THR A N 1
ATOM 918 C CA . THR A 1 128 ? 2.308 -6.356 -5.382 1.00 98.31 128 THR A CA 1
ATOM 919 C C . THR A 1 128 ? 2.275 -5.460 -4.159 1.00 98.31 128 THR A C 1
ATOM 921 O O . THR A 1 128 ? 3.332 -5.074 -3.658 1.00 98.31 128 THR A O 1
ATOM 924 N N . ASP A 1 129 ? 1.078 -5.186 -3.661 1.00 97.12 129 ASP A N 1
ATOM 925 C CA . ASP A 1 129 ? 0.850 -4.334 -2.502 1.00 97.12 129 ASP A CA 1
ATOM 926 C C . ASP A 1 129 ? 0.413 -5.214 -1.341 1.00 97.12 129 ASP A C 1
ATOM 928 O O . ASP A 1 129 ? -0.561 -5.962 -1.453 1.00 97.12 129 ASP A O 1
ATOM 932 N N . ARG A 1 130 ? 1.133 -5.130 -0.222 1.00 98.25 130 ARG A N 1
ATOM 933 C CA . ARG A 1 130 ? 0.818 -5.873 0.998 1.00 98.25 130 ARG A CA 1
ATOM 934 C C . ARG A 1 130 ? 0.658 -4.926 2.160 1.00 98.25 130 ARG A C 1
ATOM 936 O O . ARG A 1 130 ? 1.617 -4.261 2.535 1.00 98.25 130 ARG A O 1
ATOM 943 N N . ALA A 1 131 ? -0.516 -4.916 2.768 1.00 98.12 131 ALA A N 1
ATOM 944 C CA . ALA A 1 131 ? -0.745 -4.223 4.026 1.00 98.12 131 ALA A CA 1
ATOM 945 C C . ALA A 1 131 ? -1.102 -5.237 5.108 1.00 98.12 131 ALA A C 1
ATOM 947 O O . ALA A 1 131 ? -1.819 -6.196 4.852 1.00 98.12 131 ALA A O 1
ATOM 948 N N . SER A 1 132 ? -0.621 -5.034 6.328 1.00 98.50 132 SER A N 1
ATOM 949 C CA . SER A 1 132 ? -1.036 -5.840 7.479 1.00 98.50 132 SER A CA 1
ATOM 950 C C . SER A 1 132 ? -0.915 -5.036 8.756 1.00 98.50 132 SER A C 1
ATOM 952 O O . SER A 1 132 ? 0.031 -4.258 8.887 1.00 98.50 132 SER A O 1
ATOM 954 N N . GLY A 1 133 ? -1.813 -5.242 9.708 1.00 98.44 133 GLY A N 1
ATOM 955 C CA . GLY A 1 133 ? -1.821 -4.462 10.936 1.00 98.44 133 GLY A CA 1
ATOM 956 C C . GLY A 1 133 ? -2.830 -4.951 11.959 1.00 98.44 133 GLY A C 1
ATOM 957 O O . GLY A 1 133 ? -3.392 -6.039 11.830 1.00 98.44 133 GLY A O 1
ATOM 958 N N . GLN A 1 134 ? -3.024 -4.133 12.986 1.00 98.69 134 GLN A N 1
ATOM 959 C CA . GLN A 1 134 ? -4.000 -4.345 14.047 1.00 98.69 134 GLN A CA 1
ATOM 960 C C . GLN A 1 134 ? -4.808 -3.067 14.255 1.00 98.69 134 GLN A C 1
ATOM 962 O O . GLN A 1 134 ? -4.226 -1.993 14.443 1.00 98.69 134 GLN A O 1
ATOM 967 N N . LEU A 1 135 ? -6.133 -3.205 14.224 1.00 98.44 135 LEU A N 1
ATOM 968 C CA . LEU A 1 135 ? -7.065 -2.204 14.738 1.00 98.44 135 LEU A CA 1
ATOM 969 C C . LEU A 1 135 ? -6.850 -2.044 16.248 1.00 98.44 135 LEU A C 1
ATOM 971 O O . LEU A 1 135 ? -6.489 -3.001 16.934 1.00 98.44 135 LEU A O 1
ATOM 975 N N . ASP A 1 136 ? -7.055 -0.841 16.770 1.00 98.06 136 ASP A N 1
ATOM 976 C CA . ASP A 1 136 ? -6.880 -0.559 18.198 1.00 98.06 136 ASP A CA 1
ATOM 977 C C . ASP A 1 136 ? -7.972 -1.171 19.093 1.00 98.06 136 ASP A C 1
ATOM 979 O O . ASP A 1 136 ? -7.748 -1.387 20.286 1.00 98.06 136 ASP A O 1
ATOM 983 N N . SER A 1 137 ? -9.132 -1.485 18.518 1.00 96.62 137 SER A N 1
ATOM 984 C CA . SER A 1 137 ? -10.288 -2.076 19.188 1.00 96.62 137 SER A CA 1
ATOM 985 C C . SER A 1 137 ? -11.144 -2.868 18.199 1.00 96.62 137 SER A C 1
ATOM 987 O O . SER A 1 137 ? -11.119 -2.618 16.996 1.00 96.62 137 SER A O 1
ATOM 989 N N . SER A 1 138 ? -11.930 -3.823 18.697 1.00 93.81 138 SER A N 1
ATOM 990 C CA . SER A 1 138 ? -12.937 -4.540 17.905 1.00 93.81 138 SER A CA 1
ATOM 991 C C . SER A 1 138 ? -14.332 -3.912 17.993 1.00 93.81 138 SER A C 1
ATOM 993 O O . SER A 1 138 ? -15.182 -4.227 17.162 1.00 93.81 138 SER A O 1
ATOM 995 N N . GLU A 1 139 ? -14.581 -3.035 18.966 1.00 92.88 139 GLU A N 1
ATOM 996 C CA . GLU A 1 139 ? -15.889 -2.404 19.185 1.00 92.88 139 GLU A CA 1
ATOM 997 C C . GLU A 1 139 ? -15.931 -1.015 18.549 1.00 92.88 139 GLU A C 1
ATOM 999 O O . GLU A 1 139 ? -16.662 -0.795 17.590 1.00 92.88 139 GLU A O 1
ATOM 1004 N N . GLU A 1 140 ? -15.091 -0.102 19.038 1.00 95.38 140 GLU A N 1
ATOM 1005 C CA . GLU A 1 140 ? -14.946 1.249 18.500 1.00 95.38 140 GLU A CA 1
ATOM 1006 C C . GLU A 1 140 ? -13.512 1.471 18.022 1.00 95.38 140 GLU A C 1
ATOM 1008 O O . GLU A 1 140 ? -12.608 1.683 18.827 1.00 95.38 140 GLU A O 1
ATOM 1013 N N . VAL A 1 141 ? -13.320 1.436 16.704 1.00 97.50 141 VAL A N 1
ATOM 1014 C CA . VAL A 1 141 ? -12.008 1.620 16.073 1.00 97.50 141 VAL A CA 1
ATOM 1015 C C . VAL A 1 141 ? -11.677 3.111 15.995 1.00 97.50 141 VAL A C 1
ATOM 1017 O O . VAL A 1 141 ? -12.333 3.841 15.248 1.00 97.50 141 VAL A O 1
ATOM 1020 N N . LEU A 1 142 ? -10.659 3.575 16.722 1.00 98.25 142 LEU A N 1
ATOM 1021 C CA . LEU A 1 142 ? -10.175 4.967 16.665 1.00 98.25 142 LEU A CA 1
ATOM 1022 C C . LEU A 1 142 ? -8.877 5.104 15.864 1.00 98.25 142 LEU A C 1
ATOM 1024 O O . LEU A 1 142 ? -8.488 6.212 15.486 1.00 98.25 142 LEU A O 1
ATOM 1028 N N . GLY A 1 143 ? -8.214 3.993 15.566 1.00 98.31 143 GLY A N 1
ATOM 1029 C CA . GLY A 1 143 ? -6.968 3.965 14.824 1.00 98.31 143 GLY A CA 1
ATOM 1030 C C . GLY A 1 143 ? -6.457 2.551 14.593 1.00 98.31 143 GLY A C 1
ATOM 1031 O O . GLY A 1 143 ? -7.060 1.555 14.993 1.00 98.31 143 GLY A O 1
ATOM 1032 N N . PHE A 1 144 ? -5.314 2.463 13.925 1.00 98.62 144 PHE A N 1
ATOM 1033 C CA . PHE A 1 144 ? -4.608 1.201 13.731 1.00 98.62 144 PHE A CA 1
ATOM 1034 C C . PHE A 1 144 ? -3.119 1.428 13.493 1.00 98.62 144 PHE A C 1
ATOM 1036 O O . PHE A 1 144 ? -2.669 2.534 13.185 1.00 98.62 144 PHE A O 1
ATOM 1043 N N . SER A 1 145 ? -2.340 0.360 13.619 1.00 98.69 145 SER A N 1
ATOM 1044 C CA . SER A 1 145 ? -0.918 0.356 13.269 1.00 98.69 145 SER A CA 1
ATOM 1045 C C . SER A 1 145 ? -0.569 -0.875 12.446 1.00 98.69 145 SER A C 1
ATOM 1047 O O . SER A 1 145 ? -1.245 -1.902 12.532 1.00 98.69 145 SER A O 1
ATOM 1049 N N . GLY A 1 146 ? 0.470 -0.782 11.622 1.00 98.44 146 GLY A N 1
ATOM 1050 C CA . GLY A 1 146 ? 0.850 -1.888 10.759 1.00 98.44 146 GLY A CA 1
ATOM 1051 C C . GLY A 1 146 ? 2.026 -1.600 9.841 1.00 98.44 146 GLY A C 1
ATOM 1052 O O . GLY A 1 146 ? 2.860 -0.729 10.084 1.00 98.44 146 GLY A O 1
ATOM 1053 N N . ARG A 1 147 ? 2.083 -2.364 8.757 1.00 98.62 147 ARG A N 1
ATOM 1054 C CA . ARG A 1 147 ? 3.074 -2.256 7.690 1.00 98.62 147 ARG A CA 1
ATOM 1055 C C . ARG A 1 147 ? 2.399 -2.200 6.335 1.00 98.62 147 ARG A C 1
ATOM 1057 O O . ARG A 1 147 ? 1.362 -2.833 6.143 1.00 98.62 147 ARG A O 1
ATOM 1064 N N . LEU A 1 148 ? 3.041 -1.500 5.411 1.00 98.19 148 LEU A N 1
ATOM 1065 C CA . LEU A 1 148 ? 2.660 -1.420 4.010 1.00 98.19 148 LEU A CA 1
ATOM 1066 C C . LEU A 1 148 ? 3.899 -1.649 3.143 1.00 98.19 148 LEU A C 1
ATOM 1068 O O . LEU A 1 148 ? 4.898 -0.951 3.285 1.00 98.19 148 LEU A O 1
ATOM 1072 N N . GLY A 1 149 ? 3.838 -2.641 2.266 1.00 98.00 149 GLY A N 1
ATOM 1073 C CA . GLY A 1 149 ? 4.930 -3.048 1.396 1.00 98.00 149 GLY A CA 1
ATOM 1074 C C . GLY A 1 149 ? 4.525 -3.016 -0.070 1.00 98.00 149 GLY A C 1
ATOM 1075 O O . GLY A 1 149 ? 3.412 -3.405 -0.422 1.00 98.00 149 GLY A O 1
ATOM 1076 N N . TYR A 1 150 ? 5.460 -2.601 -0.918 1.00 97.88 150 TYR A N 1
ATOM 1077 C CA . TYR A 1 150 ? 5.323 -2.579 -2.369 1.00 97.88 150 TYR A CA 1
ATOM 1078 C C . TYR A 1 150 ? 6.447 -3.380 -3.004 1.00 97.88 150 TYR A C 1
ATOM 1080 O O . TYR A 1 150 ? 7.608 -2.982 -2.928 1.00 97.88 150 TYR A O 1
ATOM 1088 N N . GLY A 1 151 ? 6.110 -4.506 -3.626 1.00 98.31 151 GLY A N 1
ATOM 1089 C CA . GLY A 1 151 ? 7.041 -5.336 -4.384 1.00 98.31 151 GLY A CA 1
ATOM 1090 C C . GLY A 1 151 ? 6.915 -5.087 -5.882 1.00 98.31 151 GLY A C 1
ATOM 1091 O O . GLY A 1 151 ? 5.806 -4.951 -6.391 1.00 98.31 151 GLY A O 1
ATOM 1092 N N . PHE A 1 152 ? 8.041 -5.079 -6.591 1.00 98.44 152 PHE A N 1
ATOM 1093 C CA . PHE A 1 152 ? 8.091 -4.888 -8.040 1.00 98.44 152 PHE A CA 1
ATOM 1094 C C . PHE A 1 152 ? 8.936 -5.979 -8.687 1.00 98.44 152 PHE A C 1
ATOM 1096 O O . PHE A 1 152 ? 10.103 -6.172 -8.338 1.00 98.44 152 PHE A O 1
ATOM 1103 N N . VAL A 1 153 ? 8.356 -6.683 -9.656 1.00 98.50 153 VAL A N 1
ATOM 1104 C CA . VAL A 1 153 ? 9.021 -7.750 -10.415 1.00 98.50 153 VAL A CA 1
ATOM 1105 C C . VAL A 1 153 ? 8.799 -7.507 -11.907 1.00 98.50 153 VAL A C 1
ATOM 1107 O O . VAL A 1 153 ? 7.672 -7.201 -12.287 1.00 98.50 153 VAL A O 1
ATOM 1110 N N . PRO A 1 154 ? 9.808 -7.648 -12.786 1.00 98.25 154 PRO A N 1
ATOM 1111 C CA . PRO A 1 154 ? 9.577 -7.577 -14.226 1.00 98.25 154 PRO A CA 1
ATOM 1112 C C . PRO A 1 154 ? 8.528 -8.608 -14.661 1.00 98.25 154 PRO A C 1
ATOM 1114 O O . PRO A 1 154 ? 8.618 -9.783 -14.300 1.00 98.25 154 PRO A O 1
ATOM 1117 N N . ALA A 1 155 ? 7.535 -8.176 -15.437 1.00 98.19 155 ALA A N 1
ATOM 1118 C CA . ALA A 1 155 ? 6.575 -9.090 -16.041 1.00 98.19 155 ALA A CA 1
ATOM 1119 C C . ALA A 1 155 ? 7.279 -9.999 -17.064 1.00 98.19 155 ALA A C 1
ATOM 1121 O O . ALA A 1 155 ? 8.315 -9.647 -17.636 1.00 98.19 155 ALA A O 1
ATOM 1122 N N . ALA A 1 156 ? 6.724 -11.189 -17.297 1.00 96.62 156 ALA A N 1
ATOM 1123 C CA . ALA A 1 156 ? 7.319 -12.150 -18.218 1.00 96.62 156 ALA A CA 1
ATOM 1124 C C . ALA A 1 156 ? 7.438 -11.561 -19.635 1.00 96.62 156 ALA A C 1
ATOM 1126 O O . ALA A 1 156 ? 6.457 -11.092 -20.206 1.00 96.62 156 ALA A O 1
ATOM 1127 N N . GLY A 1 157 ? 8.644 -11.615 -20.207 1.00 95.12 157 GLY A N 1
ATOM 1128 C CA . GLY A 1 157 ? 8.923 -11.099 -21.550 1.00 95.12 157 GLY A CA 1
ATOM 1129 C C . GLY A 1 157 ? 9.237 -9.601 -21.631 1.00 95.12 157 GLY A C 1
ATOM 1130 O O . GLY A 1 157 ? 9.584 -9.150 -22.717 1.00 95.12 157 GLY A O 1
ATOM 1131 N N . SER A 1 158 ? 9.173 -8.852 -20.525 1.00 97.19 158 SER A N 1
ATOM 1132 C CA . SER A 1 158 ? 9.585 -7.441 -20.463 1.00 97.19 158 SER A CA 1
ATOM 1133 C C . SER A 1 158 ? 11.110 -7.268 -20.458 1.00 97.19 158 SER A C 1
ATOM 1135 O O . SER A 1 158 ? 11.827 -8.078 -19.869 1.00 97.19 158 SER A O 1
ATOM 1137 N N . ASP A 1 159 ? 11.601 -6.155 -21.013 1.00 97.06 159 ASP A N 1
ATOM 1138 C CA . ASP A 1 159 ? 12.966 -5.653 -20.809 1.00 97.06 159 ASP A CA 1
ATOM 1139 C C . ASP A 1 159 ? 12.918 -4.300 -20.092 1.00 97.06 159 ASP A C 1
ATOM 1141 O O . ASP A 1 159 ? 12.602 -3.262 -20.674 1.00 97.06 159 ASP A O 1
ATOM 1145 N N . CYS A 1 160 ? 13.246 -4.320 -18.802 1.00 96.56 160 CYS A N 1
ATOM 1146 C CA . CYS A 1 160 ? 13.216 -3.138 -17.948 1.00 96.56 160 CYS A CA 1
ATOM 1147 C C . CYS A 1 160 ? 14.577 -2.468 -17.779 1.00 96.56 160 CYS A C 1
ATOM 1149 O O . CYS A 1 160 ? 14.701 -1.569 -16.954 1.00 96.56 160 CYS A O 1
ATOM 1151 N N . THR A 1 161 ? 15.585 -2.837 -18.576 1.00 95.69 161 THR A N 1
ATOM 1152 C CA . THR A 1 161 ? 16.932 -2.252 -18.493 1.00 95.69 161 THR A CA 1
ATOM 1153 C C . THR A 1 161 ? 16.911 -0.726 -18.615 1.00 95.69 161 THR A C 1
ATOM 1155 O O . THR A 1 161 ? 17.649 -0.041 -17.915 1.00 95.69 161 THR A O 1
ATOM 1158 N N . GLN A 1 162 ? 16.021 -0.179 -19.450 1.00 93.44 162 GLN A N 1
ATOM 1159 C CA . GLN A 1 162 ? 15.861 1.270 -19.637 1.00 93.44 162 GLN A CA 1
ATOM 1160 C C . GLN A 1 162 ? 15.217 1.991 -18.440 1.00 93.44 162 GLN A C 1
ATOM 1162 O O . GLN A 1 162 ? 15.348 3.206 -18.325 1.00 93.44 162 GLN A O 1
ATOM 1167 N N . ALA A 1 163 ? 14.533 1.262 -17.556 1.00 92.44 163 ALA A N 1
ATOM 1168 C CA . ALA A 1 163 ? 13.934 1.799 -16.335 1.00 92.44 163 ALA A CA 1
ATOM 1169 C C . ALA A 1 163 ? 14.894 1.747 -15.129 1.00 92.44 163 ALA A C 1
ATOM 1171 O O . ALA A 1 163 ? 14.533 2.208 -14.043 1.00 92.44 163 ALA A O 1
ATOM 1172 N N . LEU A 1 164 ? 16.096 1.175 -15.299 1.00 95.94 164 LEU A N 1
ATOM 1173 C CA . LEU A 1 164 ? 17.092 1.036 -14.239 1.00 95.94 164 LEU A CA 1
ATOM 1174 C C . LEU A 1 164 ? 18.092 2.201 -14.230 1.00 95.94 164 LEU A C 1
ATOM 1176 O O . LEU A 1 164 ? 18.579 2.627 -15.275 1.00 95.94 164 LEU A O 1
ATOM 1180 N N . GLY A 1 165 ? 18.450 2.680 -13.038 1.00 91.31 165 GLY A N 1
ATOM 1181 C CA . GLY A 1 165 ? 19.508 3.672 -12.818 1.00 91.31 165 GLY A CA 1
ATOM 1182 C C . GLY A 1 165 ? 19.197 5.084 -13.322 1.00 91.31 165 GLY A C 1
ATOM 1183 O O . GLY A 1 165 ? 20.096 5.922 -13.357 1.00 91.31 165 GLY A O 1
ATOM 1184 N N . VAL A 1 166 ? 17.950 5.351 -13.714 1.00 90.06 166 VAL A N 1
ATOM 1185 C CA . VAL A 1 166 ? 17.470 6.680 -14.114 1.00 90.06 166 VAL A CA 1
ATOM 1186 C C . VAL A 1 166 ? 16.867 7.419 -12.919 1.00 90.06 166 VAL A C 1
ATOM 1188 O O . VAL A 1 166 ? 16.405 6.796 -11.963 1.00 90.06 166 VAL A O 1
ATOM 1191 N N . GLU A 1 167 ? 16.862 8.752 -12.960 1.00 88.25 167 GLU A N 1
ATOM 1192 C CA . GLU A 1 167 ? 16.231 9.573 -11.920 1.00 88.25 167 GLU A CA 1
ATOM 1193 C C . GLU A 1 167 ? 14.740 9.225 -11.785 1.00 88.25 167 GLU A C 1
ATOM 1195 O O . GLU A 1 167 ? 14.018 9.162 -12.779 1.00 88.25 167 GLU A O 1
ATOM 1200 N N . GLY A 1 168 ? 14.291 8.939 -10.558 1.00 85.38 168 GLY A N 1
ATOM 1201 C CA . GLY A 1 168 ? 12.923 8.487 -10.274 1.00 85.38 168 GLY A CA 1
ATOM 1202 C C . GLY A 1 168 ? 12.593 7.061 -10.745 1.00 85.38 168 GLY A C 1
ATOM 1203 O O . GLY A 1 168 ? 11.491 6.578 -10.485 1.00 85.38 168 GLY A O 1
ATOM 1204 N N . GLY A 1 169 ? 13.525 6.372 -11.412 1.00 91.81 169 GLY A N 1
ATOM 1205 C CA . GLY A 1 169 ? 13.398 4.972 -11.813 1.00 91.81 169 GLY A CA 1
ATOM 1206 C C . GLY A 1 169 ? 13.809 3.994 -10.713 1.00 91.81 169 GLY A C 1
ATOM 1207 O O . GLY A 1 169 ? 13.982 4.361 -9.551 1.00 91.81 169 GLY A O 1
ATOM 1208 N N . PHE A 1 170 ? 13.985 2.728 -11.087 1.00 96.00 170 PHE A N 1
ATOM 1209 C CA . PHE A 1 170 ? 14.452 1.701 -10.158 1.00 96.00 170 PHE A CA 1
ATOM 1210 C C . PHE A 1 170 ? 15.975 1.652 -10.109 1.00 96.00 170 PHE A C 1
ATOM 1212 O O . PHE A 1 170 ? 16.653 1.778 -11.122 1.00 96.00 170 PHE A O 1
ATOM 1219 N N . TYR A 1 171 ? 16.536 1.352 -8.948 1.00 95.25 171 TYR A N 1
ATOM 1220 C CA . TYR A 1 171 ? 17.940 0.981 -8.822 1.00 95.25 171 TYR A CA 1
ATOM 1221 C C . TYR A 1 171 ? 18.184 -0.462 -9.283 1.00 95.25 171 TYR A C 1
ATOM 1223 O O . TYR A 1 171 ? 19.176 -0.754 -9.949 1.00 95.25 171 TYR A O 1
ATOM 1231 N N . ALA A 1 172 ? 17.256 -1.359 -8.950 1.00 95.38 172 ALA A N 1
ATOM 1232 C CA . ALA A 1 172 ? 17.291 -2.766 -9.314 1.00 95.38 172 ALA A CA 1
ATOM 1233 C C . ALA A 1 172 ? 15.869 -3.322 -9.447 1.00 95.38 172 ALA A C 1
ATOM 1235 O O . ALA A 1 172 ? 14.925 -2.777 -8.881 1.00 95.38 172 ALA A O 1
ATOM 1236 N N . LEU A 1 173 ? 15.736 -4.431 -10.173 1.00 96.75 173 LEU A N 1
ATOM 1237 C CA . LEU A 1 173 ? 14.532 -5.254 -10.221 1.00 96.75 173 LEU A CA 1
ATOM 1238 C C . LEU A 1 173 ? 14.940 -6.739 -10.127 1.00 96.75 173 LEU A C 1
ATOM 1240 O O . LEU A 1 173 ? 15.914 -7.127 -10.778 1.00 96.75 173 LEU A O 1
ATOM 1244 N N . PRO A 1 174 ? 14.219 -7.584 -9.366 1.00 98.00 174 PRO A N 1
ATOM 1245 C CA . PRO A 1 174 ? 13.097 -7.231 -8.495 1.00 98.00 174 PRO A CA 1
ATOM 1246 C C . PRO A 1 174 ? 13.534 -6.367 -7.302 1.00 98.00 174 PRO A C 1
ATOM 1248 O O . PRO A 1 174 ? 14.697 -6.399 -6.899 1.00 98.00 174 PRO A O 1
ATOM 1251 N N . CYS A 1 175 ? 12.605 -5.594 -6.746 1.00 98.31 175 CYS A N 1
ATOM 1252 C CA . CYS A 1 175 ? 12.858 -4.749 -5.580 1.00 98.31 175 CYS A CA 1
ATOM 1253 C C . CYS A 1 175 ? 11.601 -4.556 -4.726 1.00 98.31 175 CYS A C 1
ATOM 1255 O O . CYS A 1 175 ? 10.504 -4.973 -5.103 1.00 98.31 175 CYS A O 1
ATOM 1257 N N . GLU A 1 176 ? 11.778 -3.929 -3.566 1.00 98.25 176 GLU A N 1
ATOM 1258 C CA . GLU A 1 176 ? 10.731 -3.722 -2.576 1.00 98.25 176 GLU A CA 1
ATOM 1259 C C . GLU A 1 176 ? 10.902 -2.398 -1.821 1.00 98.25 176 GLU A C 1
ATOM 1261 O O . GLU A 1 176 ? 12.027 -1.963 -1.553 1.00 98.25 176 GLU A O 1
ATOM 1266 N N . ILE A 1 177 ? 9.775 -1.789 -1.453 1.00 98.19 177 ILE A N 1
ATOM 1267 C CA . ILE A 1 177 ? 9.678 -0.632 -0.558 1.00 98.19 177 ILE A CA 1
ATOM 1268 C C . ILE A 1 177 ? 8.814 -1.032 0.635 1.00 98.19 177 ILE A C 1
ATOM 1270 O O . ILE A 1 177 ? 7.748 -1.614 0.452 1.00 98.19 177 ILE A O 1
ATOM 1274 N N . GLN A 1 178 ? 9.267 -0.726 1.846 1.00 98.38 178 GLN A N 1
ATOM 1275 C CA . GLN A 1 178 ? 8.593 -1.082 3.090 1.00 98.38 178 GLN A CA 1
ATOM 1276 C C . GLN A 1 178 ? 8.341 0.153 3.943 1.00 98.38 178 GLN A C 1
ATOM 1278 O O . GLN A 1 178 ? 9.255 0.933 4.213 1.00 98.38 178 GLN A O 1
ATOM 1283 N N . TYR A 1 179 ? 7.109 0.279 4.416 1.00 98.56 179 TYR A N 1
ATOM 1284 C CA . TYR A 1 179 ? 6.638 1.331 5.299 1.00 98.56 179 TYR A CA 1
ATOM 1285 C C . TYR A 1 179 ? 6.113 0.739 6.606 1.00 98.56 179 TYR A C 1
ATOM 1287 O O . TYR A 1 179 ? 5.478 -0.316 6.633 1.00 98.56 179 TYR A O 1
ATOM 1295 N N . GLU A 1 180 ? 6.335 1.463 7.693 1.00 98.69 180 GLU A N 1
ATOM 1296 C CA . GLU A 1 180 ? 5.569 1.326 8.928 1.00 98.69 180 GLU A CA 1
ATOM 1297 C C . GLU A 1 180 ? 4.467 2.381 8.912 1.00 98.69 180 GLU A C 1
ATOM 1299 O O . GLU A 1 180 ? 4.736 3.538 8.596 1.00 98.69 180 GLU A O 1
ATOM 1304 N N . MET A 1 181 ? 3.234 1.992 9.217 1.00 98.19 181 MET A N 1
ATOM 1305 C CA . MET A 1 181 ? 2.081 2.885 9.149 1.00 98.19 181 MET A CA 1
ATOM 1306 C C . MET A 1 181 ? 1.361 2.977 10.490 1.00 98.19 181 MET A C 1
ATOM 1308 O O . MET A 1 181 ? 1.205 1.986 11.205 1.00 98.19 181 MET A O 1
ATOM 1312 N N . SER A 1 182 ? 0.886 4.178 10.793 1.00 98.62 182 SER A N 1
ATOM 1313 C CA . SER A 1 182 ? -0.052 4.462 11.875 1.00 98.62 182 SER A CA 1
ATOM 1314 C C . SER A 1 182 ? -1.216 5.259 11.318 1.00 98.62 182 SER A C 1
ATOM 1316 O O . SER A 1 182 ? -0.996 6.149 10.497 1.00 98.62 182 SER A O 1
ATOM 1318 N N . ALA A 1 183 ? -2.420 4.981 11.792 1.00 98.56 183 ALA A N 1
ATOM 1319 C CA . ALA A 1 183 ? -3.622 5.652 11.342 1.00 98.56 183 ALA A CA 1
ATOM 1320 C C . ALA A 1 183 ? -4.456 6.158 12.516 1.00 98.56 183 ALA A C 1
ATOM 1322 O O . ALA A 1 183 ? -4.502 5.536 13.579 1.00 98.56 183 ALA A O 1
ATOM 1323 N N . THR A 1 184 ? -5.125 7.287 12.317 1.00 98.69 184 THR A N 1
ATOM 1324 C CA . THR A 1 184 ? -6.058 7.881 13.281 1.00 98.69 184 THR A CA 1
ATOM 1325 C C . THR A 1 184 ? -7.363 8.204 12.575 1.00 98.69 184 THR A C 1
ATOM 1327 O O . THR A 1 184 ? -7.346 8.770 11.482 1.00 98.69 184 THR A O 1
ATOM 1330 N N . ARG A 1 185 ? -8.491 7.849 13.192 1.00 98.31 185 ARG A N 1
ATOM 1331 C CA . ARG A 1 185 ? -9.821 8.160 12.673 1.00 98.31 185 ARG A CA 1
ATOM 1332 C C . ARG A 1 185 ? -10.028 9.674 12.678 1.00 98.31 185 ARG A C 1
ATOM 1334 O O . ARG A 1 185 ? -9.950 10.309 13.730 1.00 98.31 185 ARG A O 1
ATOM 1341 N N . THR A 1 186 ? -10.276 10.245 11.508 1.00 98.19 186 THR A N 1
ATOM 1342 C CA . THR A 1 186 ? -10.554 11.674 11.311 1.00 98.19 186 THR A CA 1
ATOM 1343 C C . THR A 1 186 ? -12.043 11.955 11.202 1.00 98.19 186 THR A C 1
ATOM 1345 O O . THR A 1 186 ? -12.486 13.029 11.606 1.00 98.19 186 THR A O 1
ATOM 1348 N N . GLU A 1 187 ? -12.823 10.980 10.738 1.00 96.62 187 GLU A N 1
ATOM 1349 C CA . GLU A 1 187 ? -14.276 11.081 10.615 1.00 96.62 187 GLU A CA 1
ATOM 1350 C C . GLU A 1 187 ? -14.926 9.789 11.106 1.00 96.62 187 GLU A C 1
ATOM 1352 O O . GLU A 1 187 ? -14.476 8.687 10.787 1.00 96.62 187 GLU A O 1
ATOM 1357 N N . ALA A 1 188 ? -15.975 9.926 11.915 1.00 93.69 188 ALA A N 1
ATOM 1358 C CA . ALA A 1 188 ? -16.768 8.794 12.375 1.00 93.69 188 ALA A CA 1
ATOM 1359 C C . ALA A 1 188 ? -17.650 8.244 11.234 1.00 93.69 188 ALA A C 1
ATOM 1361 O O . ALA A 1 188 ? -17.905 8.959 10.261 1.00 93.69 188 ALA A O 1
ATOM 1362 N N . PRO A 1 189 ? -18.145 6.999 11.351 1.00 89.88 189 PRO A N 1
ATOM 1363 C CA . PRO A 1 189 ? -19.188 6.496 10.464 1.00 89.88 189 PRO A CA 1
ATOM 1364 C C . PRO A 1 189 ? -20.399 7.447 10.443 1.00 89.88 189 PRO A C 1
ATOM 1366 O O . PRO A 1 189 ? -20.724 8.020 11.488 1.00 89.88 189 PRO A O 1
ATOM 1369 N N . PRO A 1 190 ? -21.076 7.627 9.295 1.00 84.19 190 PRO A N 1
ATOM 1370 C CA . PRO A 1 190 ? -22.333 8.367 9.256 1.00 84.19 190 PRO A CA 1
ATOM 1371 C C . PRO A 1 190 ? -23.362 7.706 10.184 1.00 84.19 190 PRO A C 1
ATOM 1373 O O . PRO A 1 190 ? -23.444 6.480 10.246 1.00 84.19 190 PRO A O 1
ATOM 1376 N N . GLU A 1 191 ? -24.118 8.521 10.921 1.00 79.69 191 GLU A N 1
ATOM 1377 C CA . GLU A 1 191 ? -25.228 8.036 11.746 1.00 79.69 191 GLU A CA 1
ATOM 1378 C C . GLU A 1 191 ? -26.382 7.585 10.831 1.00 79.69 191 GLU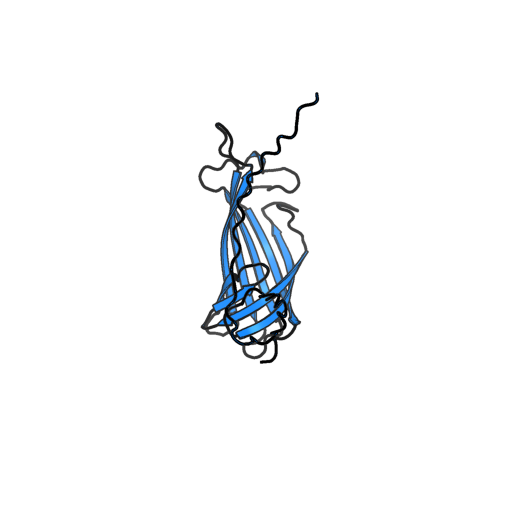 A C 1
ATOM 1380 O O . GLU A 1 191 ? -26.751 8.318 9.909 1.00 79.69 191 GLU A O 1
ATOM 1385 N N . ASP A 1 192 ? -26.921 6.388 11.082 1.00 62.91 192 ASP A N 1
ATOM 1386 C CA . ASP A 1 192 ? -28.095 5.837 10.382 1.00 62.91 192 ASP A CA 1
ATOM 1387 C C . ASP A 1 192 ? -29.420 6.508 10.803 1.00 62.91 192 ASP A C 1
ATOM 1389 O O . ASP A 1 192 ? -29.613 6.776 12.016 1.00 62.91 192 ASP A O 1
#

pLDDT: mean 86.09, std 19.46, range [38.59, 98.69]

Foldseek 3Di:
DDDDDDDDDDDDDDDDDDDDDDDDDPDPPPVPPCPPQQDDDAAWQAKKKKWWAWPDKQQDPCALNDDRIDIAMWTWHDDDQWIWTDRDNDIFIWGHDPVQWKIKGKDKDKDFPFDADDVAQGWIKIKIKMWIWTFPDNPRGFKIWTKIKIWIATDPSHDCVVQDPDVNGTVDPGIMIMITMIMGHPTGPDDD